Protein AF-A0A5E4A6G8-F1 (afdb_monomer_lite)

Radius of gyration: 26.6 Å; chains: 1; bounding box: 66×34×94 Å

Foldseek 3Di:
DDPDDDPPPVVVVVVVVQVVCQVVVHPFPDWDDDPNDTGGHHPVVVLVPDPVSVCVPVVDPDDPPDDDDDDDDVVVCVQPFDKDKDFDADPVPRDGPDIAIDTDNDDEQFDWDDDPNQWIWTAWQVWIWTQGNVVSDIDTDPDHQAADPVSFTPHYQWAWEDQDPQKIKTAWEWTFDPDPDDRDIDIDQWIWMARRVVSDIDTDDGDPDHDHNDYDYHDDDDVVVVVVD

Secondary structure (DSSP, 8-state):
---------HHHHHHHHHHHHHHHT-S--EEEEETTEEEEE-HHHHHHH-HHHHHHHHHS---TT--------GGGS-S--EEEEEEEEPTTT--EEEEEEEEE--SSPPEEEEETTTEEEEE-SS-EEEEETTTTEEEEES-PPP--TTS--S-TT-EEEEEETTEEEEE--EEE---TT---EEE---EEEEETTTTEEEE-PPPSS--SS---------HHHHTT-

Sequence (229 aa):
MKLEFTEKNYNSFVLQNLNKQRKRKEYWNMALTVDHHVFFAHRNVLAAVSPLVKSLISSNDMKTTDELFITIDPNYLSYISRVGVVDCFDTTTGDVVQCITFPIEFNHRPLLSFHQDNILCVHSHRQSVEINLQKIKANKTTTSVPLLPNNCPLDVSHAICSIGDNKVFVCGGVTTASDVQTKDYTINPNAYLLDQKTGEWKTLASPPEALDCPACCLAKLPCKILQRI

Organism: Marmota monax (NCBI:txid9995)

Structure (mmCIF, N/CA/C/O backbone):
data_AF-A0A5E4A6G8-F1
#
_entry.id   AF-A0A5E4A6G8-F1
#
loop_
_atom_site.group_PDB
_atom_site.id
_atom_site.type_symbol
_atom_site.label_atom_id
_atom_site.label_alt_id
_atom_site.label_comp_id
_atom_site.label_asym_id
_atom_site.label_entity_id
_atom_site.label_seq_id
_atom_site.pdbx_PDB_ins_code
_atom_site.Cartn_x
_atom_site.Cartn_y
_atom_site.Cartn_z
_atom_site.occupancy
_atom_site.B_iso_or_equiv
_atom_site.auth_seq_id
_atom_site.auth_comp_id
_atom_site.auth_asym_id
_atom_site.auth_atom_id
_atom_site.pdbx_PDB_model_num
ATOM 1 N N . MET A 1 1 ? -5.951 4.244 -64.716 1.00 38.69 1 MET A N 1
ATOM 2 C CA . MET A 1 1 ? -4.933 3.475 -63.970 1.00 38.69 1 MET A CA 1
ATOM 3 C C . MET A 1 1 ? -4.679 4.212 -62.660 1.00 38.69 1 MET A C 1
ATOM 5 O O . MET A 1 1 ? -4.150 5.314 -62.705 1.00 38.69 1 MET A O 1
ATOM 9 N N . LYS A 1 2 ? -5.183 3.708 -61.524 1.00 30.30 2 LYS A N 1
ATOM 10 C CA . LYS A 1 2 ? -4.954 4.320 -60.203 1.00 30.30 2 LYS A CA 1
ATOM 11 C C . LYS A 1 2 ? -3.573 3.866 -59.726 1.00 30.30 2 LYS A C 1
ATOM 13 O O . LYS A 1 2 ? -3.372 2.676 -59.525 1.00 30.30 2 LYS A O 1
ATOM 18 N N . LEU A 1 3 ? -2.626 4.794 -59.617 1.00 31.17 3 LEU A N 1
ATOM 19 C CA . LEU A 1 3 ? -1.348 4.547 -58.953 1.00 31.17 3 LEU A CA 1
ATOM 20 C C . LEU A 1 3 ? -1.628 4.440 -57.449 1.00 31.17 3 LEU A C 1
ATOM 22 O O . LEU A 1 3 ? -1.890 5.447 -56.796 1.00 31.17 3 LEU A O 1
ATOM 26 N N . GLU A 1 4 ? -1.642 3.217 -56.919 1.00 36.62 4 GLU A N 1
ATOM 27 C CA . GLU A 1 4 ? -1.643 2.994 -55.475 1.00 36.62 4 GLU A CA 1
ATOM 28 C C . GLU A 1 4 ? -0.266 3.350 -54.921 1.00 36.62 4 GLU A C 1
ATOM 30 O O . GLU A 1 4 ? 0.740 2.696 -55.202 1.00 36.62 4 GLU A O 1
ATOM 35 N N . PHE A 1 5 ? -0.222 4.416 -54.131 1.00 37.47 5 PHE A N 1
ATOM 36 C CA . PHE A 1 5 ? 0.957 4.775 -53.366 1.00 37.47 5 PHE A CA 1
ATOM 37 C C . PHE A 1 5 ? 1.057 3.834 -52.162 1.00 37.47 5 PHE A C 1
ATOM 39 O O . PHE A 1 5 ? 0.344 3.995 -51.174 1.00 37.47 5 PHE A O 1
ATOM 46 N N . THR A 1 6 ? 1.922 2.824 -52.242 1.00 48.66 6 THR A N 1
ATOM 47 C CA . THR A 1 6 ? 2.284 2.017 -51.074 1.00 48.66 6 THR A CA 1
ATOM 48 C C . THR A 1 6 ? 3.400 2.742 -50.335 1.00 48.66 6 THR A C 1
ATOM 50 O O . THR A 1 6 ? 4.562 2.703 -50.744 1.00 48.66 6 THR A O 1
ATOM 53 N N . GLU A 1 7 ? 3.058 3.432 -49.249 1.00 44.09 7 GLU A N 1
ATOM 54 C CA . GLU A 1 7 ? 4.058 4.009 -48.358 1.00 44.09 7 GLU A CA 1
ATOM 55 C C . GLU A 1 7 ? 4.868 2.862 -47.742 1.00 44.09 7 GLU A C 1
ATOM 57 O O . GLU A 1 7 ? 4.393 2.090 -46.905 1.00 44.09 7 GLU A O 1
ATOM 62 N N . LYS A 1 8 ? 6.100 2.678 -48.219 1.00 53.72 8 LYS A N 1
ATOM 63 C CA . LYS A 1 8 ? 6.968 1.619 -47.717 1.00 53.72 8 LYS A CA 1
ATOM 64 C C . LYS A 1 8 ? 7.448 2.013 -46.322 1.00 53.72 8 LYS A C 1
ATOM 66 O O . LYS A 1 8 ? 8.413 2.754 -46.161 1.00 53.72 8 LYS A O 1
ATOM 71 N N . ASN A 1 9 ? 6.755 1.512 -45.304 1.00 60.16 9 ASN A N 1
ATOM 72 C CA . ASN A 1 9 ? 7.046 1.769 -43.895 1.00 60.16 9 ASN A CA 1
ATOM 73 C C . ASN A 1 9 ? 8.241 0.926 -43.410 1.00 60.16 9 ASN A C 1
ATOM 75 O O . ASN A 1 9 ? 8.130 0.043 -42.554 1.00 60.16 9 ASN A O 1
ATOM 79 N N . TYR A 1 10 ? 9.407 1.185 -44.005 1.00 53.78 10 TYR A N 1
ATOM 80 C CA . TYR A 1 10 ? 10.657 0.491 -43.707 1.00 53.78 10 TYR A CA 1
ATOM 81 C C . TYR A 1 10 ? 11.046 0.620 -42.228 1.00 53.78 10 TYR A C 1
ATOM 83 O O . TYR A 1 10 ? 11.548 -0.336 -41.645 1.00 53.78 10 TYR A O 1
ATOM 91 N N . ASN A 1 11 ? 10.730 1.753 -41.592 1.00 56.22 11 ASN A N 1
ATOM 92 C CA . ASN A 1 11 ? 10.999 1.993 -40.173 1.00 56.22 11 ASN A CA 1
ATOM 93 C C . ASN A 1 11 ? 10.253 0.997 -39.275 1.00 56.22 11 ASN A C 1
ATOM 95 O O . ASN A 1 11 ? 10.854 0.371 -38.401 1.00 56.22 11 ASN A O 1
ATOM 99 N N . SER A 1 12 ? 8.957 0.787 -39.527 1.00 63.97 12 SER A N 1
ATOM 100 C CA . SER A 1 12 ? 8.163 -0.185 -38.768 1.00 63.97 12 SER A CA 1
ATOM 101 C C . SER A 1 12 ? 8.627 -1.614 -39.027 1.00 63.97 12 SER A C 1
ATOM 103 O O . SER A 1 12 ? 8.698 -2.412 -38.095 1.00 63.97 12 SER A O 1
ATOM 105 N N . PHE A 1 13 ? 9.013 -1.936 -40.264 1.00 69.81 13 PHE A N 1
ATOM 106 C CA . PHE A 1 13 ? 9.546 -3.255 -40.600 1.00 69.81 13 PHE A CA 1
ATOM 107 C C . PHE A 1 13 ? 10.879 -3.542 -39.891 1.00 69.81 13 PHE A C 1
ATOM 109 O O . PHE A 1 13 ? 11.075 -4.632 -39.349 1.00 69.81 13 PHE A O 1
ATOM 116 N N . VAL A 1 14 ? 11.786 -2.564 -39.836 1.00 68.56 14 VAL A N 1
ATOM 117 C CA . VAL A 1 14 ? 13.065 -2.681 -39.120 1.00 68.56 14 VAL A CA 1
ATOM 118 C C . VAL A 1 14 ? 12.830 -2.858 -37.618 1.00 68.56 14 VAL A C 1
ATOM 120 O O . VAL A 1 14 ? 13.356 -3.803 -37.031 1.00 68.56 14 VAL A O 1
ATOM 123 N N . LEU A 1 15 ? 11.975 -2.036 -36.999 1.00 71.19 15 LEU A N 1
ATOM 124 C CA . LEU A 1 15 ? 11.639 -2.156 -35.573 1.00 71.19 15 LEU A CA 1
ATOM 125 C C . LEU A 1 15 ? 10.974 -3.498 -35.235 1.00 71.19 15 LEU A C 1
ATOM 127 O O . LEU A 1 15 ? 11.288 -4.112 -34.213 1.00 71.19 15 LEU A O 1
ATOM 131 N N . GLN A 1 16 ? 10.096 -3.998 -36.107 1.00 75.50 16 GLN A N 1
ATOM 132 C CA . GLN A 1 16 ? 9.485 -5.317 -35.947 1.00 75.50 16 GLN A CA 1
ATOM 133 C C . GLN A 1 16 ? 10.522 -6.443 -36.010 1.00 75.50 16 GLN A C 1
ATOM 135 O O . GLN A 1 16 ? 10.447 -7.375 -35.208 1.00 75.50 16 GLN A O 1
ATOM 140 N N . ASN A 1 17 ? 11.495 -6.371 -36.922 1.00 78.38 17 ASN A N 1
ATOM 141 C CA . ASN A 1 17 ? 12.552 -7.379 -37.023 1.00 78.38 17 ASN A CA 1
ATOM 142 C C . ASN A 1 17 ? 13.524 -7.326 -35.839 1.00 78.38 17 ASN A C 1
ATOM 144 O O . ASN A 1 17 ? 13.831 -8.376 -35.282 1.00 78.38 17 ASN A O 1
ATOM 148 N N . LEU A 1 18 ? 13.913 -6.137 -35.374 1.00 74.56 18 LEU A N 1
ATOM 149 C CA . LEU A 1 18 ? 14.727 -5.981 -34.162 1.00 74.56 18 LEU A CA 1
ATOM 150 C C . LEU A 1 18 ? 14.004 -6.538 -32.926 1.00 74.56 18 LEU A C 1
ATOM 152 O O . LEU A 1 18 ? 14.597 -7.233 -32.108 1.00 74.56 18 LEU A O 1
ATOM 156 N N . ASN A 1 19 ? 12.689 -6.326 -32.804 1.00 80.50 19 ASN A N 1
ATOM 157 C CA . ASN A 1 19 ? 11.914 -6.916 -31.709 1.00 80.50 19 ASN A CA 1
ATOM 158 C C . ASN A 1 19 ? 11.771 -8.446 -31.837 1.00 80.50 19 ASN A C 1
ATOM 160 O O . ASN A 1 19 ? 1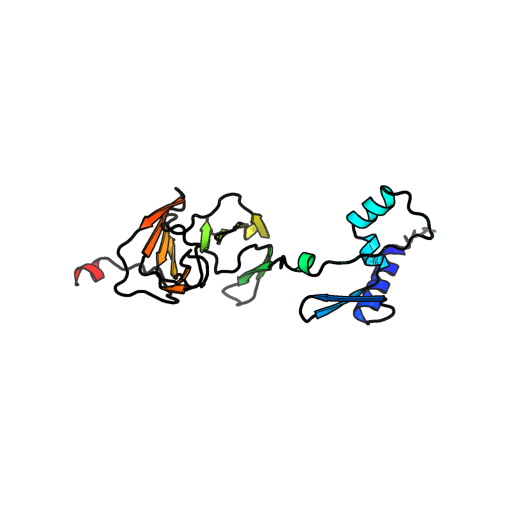1.719 -9.142 -30.823 1.00 80.50 19 ASN A O 1
ATOM 164 N N . LYS A 1 20 ? 11.715 -8.993 -33.061 1.00 84.44 20 LYS A N 1
ATOM 165 C CA . LYS A 1 20 ? 11.751 -10.449 -33.289 1.00 84.44 20 LYS A CA 1
ATOM 166 C C . LYS A 1 20 ? 13.099 -11.036 -32.871 1.00 84.44 20 LYS A C 1
ATOM 168 O O . LYS A 1 20 ? 13.100 -11.993 -32.105 1.00 84.44 20 LYS A O 1
ATOM 173 N N . GLN A 1 21 ? 14.206 -10.430 -33.300 1.00 82.50 21 GLN A N 1
ATOM 174 C CA . GLN A 1 21 ? 15.570 -10.810 -32.912 1.00 82.50 21 GLN A CA 1
ATOM 175 C C . GLN A 1 21 ? 15.735 -10.798 -31.389 1.00 82.50 21 GLN A C 1
ATOM 177 O O . GLN A 1 21 ? 16.135 -11.799 -30.796 1.00 82.50 21 GLN A O 1
ATOM 182 N N . ARG A 1 22 ? 15.271 -9.725 -30.738 1.00 81.38 22 ARG A N 1
ATOM 183 C CA . ARG A 1 22 ? 15.206 -9.594 -29.278 1.00 81.38 22 ARG A CA 1
ATOM 184 C C . ARG A 1 22 ? 14.492 -10.765 -28.597 1.00 81.38 22 ARG A C 1
ATOM 186 O O . ARG A 1 22 ? 15.025 -11.360 -27.665 1.00 81.38 22 ARG A O 1
ATOM 193 N N . LYS A 1 23 ? 13.279 -11.100 -29.056 1.00 82.00 23 LYS A N 1
ATOM 194 C CA . LYS A 1 23 ? 12.458 -12.189 -28.491 1.00 82.00 23 LYS A CA 1
ATOM 195 C C . LYS A 1 23 ? 13.059 -13.572 -28.752 1.00 82.00 23 LYS A C 1
ATOM 197 O O . LYS A 1 23 ? 12.911 -14.458 -27.918 1.00 82.00 23 LYS A O 1
ATOM 202 N N . ARG A 1 24 ? 13.726 -13.747 -29.894 1.00 87.44 24 ARG A N 1
ATOM 203 C CA . ARG A 1 24 ? 14.372 -15.003 -30.306 1.00 87.44 24 ARG A CA 1
ATOM 204 C C . ARG A 1 24 ? 15.800 -15.160 -29.786 1.00 87.44 24 ARG A C 1
ATOM 206 O O . ARG A 1 24 ? 16.377 -16.224 -29.956 1.00 87.44 24 ARG A O 1
ATOM 213 N N . LYS A 1 25 ? 16.346 -14.137 -29.118 1.00 82.75 25 LYS A N 1
ATOM 214 C CA . LYS A 1 25 ? 17.742 -14.083 -28.655 1.00 82.75 25 LYS A CA 1
ATOM 215 C C . LYS A 1 25 ? 18.744 -14.246 -29.805 1.00 82.75 25 LYS A C 1
ATOM 217 O O . LYS A 1 25 ? 19.800 -14.850 -29.641 1.00 82.75 25 LYS A O 1
ATOM 222 N N . GLU A 1 26 ? 18.439 -13.642 -30.946 1.00 77.50 26 GLU A N 1
ATOM 223 C CA . GLU A 1 26 ? 19.292 -13.623 -32.136 1.00 77.50 26 GLU A CA 1
ATOM 224 C C . GLU A 1 26 ? 19.981 -12.255 -32.257 1.00 77.50 26 GLU A C 1
ATOM 226 O O . GLU A 1 26 ? 19.348 -11.225 -32.037 1.00 77.50 26 GLU A O 1
ATOM 231 N N . TYR A 1 27 ? 21.273 -12.234 -32.603 1.00 69.75 27 TYR A N 1
ATOM 232 C CA . TYR A 1 27 ? 22.044 -11.014 -32.917 1.00 69.75 27 TYR A CA 1
ATOM 233 C C . TYR A 1 27 ? 22.012 -9.893 -31.850 1.00 69.75 27 TYR A C 1
ATO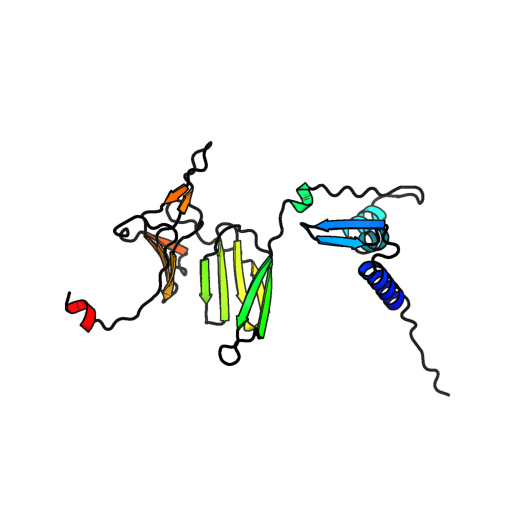M 235 O O . TYR A 1 27 ? 22.239 -8.718 -32.157 1.00 69.75 27 TYR A O 1
ATOM 243 N N . TRP A 1 28 ? 21.729 -10.229 -30.590 1.00 72.00 28 TRP A N 1
ATOM 244 C CA . TRP A 1 28 ? 21.807 -9.298 -29.463 1.00 72.00 28 TRP A CA 1
ATOM 245 C C . TRP A 1 28 ? 23.270 -9.095 -29.052 1.00 72.00 28 TRP A C 1
ATOM 247 O O . TRP A 1 28 ? 24.082 -10.013 -29.115 1.00 72.00 28 TRP A O 1
ATOM 257 N N . ASN A 1 29 ? 23.615 -7.878 -28.631 1.00 66.31 29 ASN A N 1
ATOM 258 C CA . ASN A 1 29 ? 24.975 -7.504 -28.206 1.00 66.31 29 ASN A CA 1
ATOM 259 C C . ASN A 1 29 ? 25.008 -6.925 -26.780 1.00 66.31 29 ASN A C 1
ATOM 261 O O . ASN A 1 29 ? 26.023 -6.395 -26.315 1.00 66.31 29 ASN A O 1
ATOM 265 N N . MET A 1 30 ? 23.872 -7.002 -26.088 1.00 65.25 30 MET A N 1
ATOM 266 C CA . MET A 1 30 ? 23.709 -6.649 -24.688 1.00 65.25 30 MET A CA 1
ATOM 267 C C . MET A 1 30 ? 22.582 -7.487 -24.079 1.00 65.25 30 MET A C 1
ATOM 269 O O . MET A 1 30 ? 21.533 -7.675 -24.697 1.00 65.25 30 MET A O 1
ATOM 273 N N . ALA A 1 31 ? 22.803 -7.983 -22.866 1.00 67.69 31 ALA A N 1
ATOM 274 C CA . ALA A 1 31 ? 21.776 -8.572 -22.021 1.00 67.69 31 ALA A CA 1
ATOM 275 C C . ALA A 1 31 ? 21.698 -7.732 -20.744 1.00 67.69 31 ALA A C 1
ATOM 277 O O . ALA A 1 31 ? 22.702 -7.543 -20.063 1.00 67.69 31 ALA A O 1
ATOM 278 N N . LEU A 1 32 ? 20.521 -7.184 -20.469 1.00 63.00 32 LEU A N 1
ATOM 279 C CA . LEU A 1 32 ? 20.230 -6.412 -19.271 1.00 63.00 32 LEU A CA 1
ATOM 280 C C . LEU A 1 32 ? 19.564 -7.345 -18.271 1.00 63.00 32 LEU A C 1
ATOM 282 O O . LEU A 1 32 ? 18.460 -7.830 -18.516 1.00 63.00 32 LEU A O 1
ATOM 286 N N . THR A 1 33 ? 20.234 -7.609 -17.162 1.00 52.16 33 THR A N 1
ATOM 287 C CA . THR A 1 33 ? 19.628 -8.342 -16.054 1.00 52.16 33 THR A CA 1
ATOM 288 C C . THR A 1 33 ? 18.962 -7.336 -15.131 1.00 52.16 33 THR A C 1
ATOM 290 O O . THR A 1 33 ? 19.626 -6.445 -14.607 1.00 52.16 33 THR A O 1
ATOM 293 N N . VAL A 1 34 ? 17.652 -7.469 -14.958 1.00 50.56 34 VAL A N 1
ATOM 294 C CA . VAL A 1 34 ? 16.869 -6.704 -13.985 1.00 50.56 34 VAL A CA 1
ATOM 295 C C . VAL A 1 34 ? 16.208 -7.735 -13.078 1.00 50.56 34 VAL A C 1
ATOM 297 O O . VAL A 1 34 ? 15.435 -8.575 -13.545 1.00 50.56 34 VAL A O 1
ATOM 300 N N . ASP A 1 35 ? 16.598 -7.733 -11.804 1.00 69.75 35 ASP A N 1
ATOM 301 C CA . ASP A 1 35 ? 16.323 -8.800 -10.836 1.00 69.75 35 ASP A CA 1
ATOM 302 C C . ASP A 1 35 ? 16.774 -10.187 -11.343 1.00 69.75 35 ASP A C 1
ATOM 304 O O . ASP A 1 35 ? 17.956 -10.417 -11.599 1.00 69.75 35 ASP A O 1
ATOM 308 N N . HIS A 1 36 ? 15.828 -11.118 -11.509 1.00 62.31 36 HIS A N 1
ATOM 309 C CA . HIS A 1 36 ? 16.042 -12.477 -12.019 1.00 62.31 36 HIS A CA 1
ATOM 310 C C . HIS A 1 36 ? 15.667 -12.635 -13.501 1.00 62.31 36 HIS A C 1
ATOM 312 O O . HIS A 1 36 ? 15.652 -13.751 -14.021 1.00 62.31 36 HIS A O 1
ATOM 318 N N . HIS A 1 37 ? 15.352 -11.535 -14.192 1.00 49.97 37 HIS A N 1
ATOM 319 C CA . HIS A 1 37 ? 14.919 -11.555 -15.585 1.00 49.97 37 HIS A CA 1
ATOM 320 C C . HIS A 1 37 ? 15.978 -10.945 -16.500 1.00 49.97 37 HIS A C 1
ATOM 322 O O . HIS A 1 37 ? 16.487 -9.849 -16.268 1.00 49.97 37 HIS A O 1
ATOM 328 N N . VAL A 1 38 ? 16.295 -11.664 -17.579 1.00 68.88 38 VAL A N 1
ATOM 329 C CA . VAL A 1 38 ? 17.297 -11.247 -18.564 1.00 68.88 38 VAL A CA 1
ATOM 330 C C . VAL A 1 38 ? 16.608 -10.713 -19.815 1.00 68.88 38 VAL A C 1
ATOM 332 O O . VAL A 1 38 ? 15.920 -11.444 -20.533 1.00 68.88 38 VAL A O 1
ATOM 335 N N . PHE A 1 39 ? 16.839 -9.436 -20.104 1.00 72.25 39 PHE A N 1
ATOM 336 C CA . PHE A 1 39 ? 16.359 -8.739 -21.288 1.00 72.25 39 PHE A CA 1
ATOM 337 C C . PHE A 1 39 ? 17.480 -8.622 -22.316 1.00 72.25 39 PHE A C 1
ATOM 339 O O . PHE A 1 39 ? 18.403 -7.824 -22.183 1.00 72.25 39 PHE A O 1
ATOM 346 N N . PHE A 1 40 ? 17.383 -9.401 -23.384 1.00 77.38 40 PHE A N 1
ATOM 347 C CA . PHE A 1 40 ? 18.274 -9.269 -24.534 1.00 77.38 40 PHE A CA 1
ATOM 348 C C . PHE A 1 40 ? 17.915 -7.991 -25.294 1.00 77.38 40 PHE A C 1
ATOM 350 O O . PHE A 1 40 ? 16.733 -7.681 -25.430 1.00 77.38 40 PHE A O 1
ATOM 357 N N . ALA A 1 41 ? 18.907 -7.229 -25.745 1.00 72.69 41 ALA A N 1
ATOM 358 C CA . ALA A 1 41 ? 18.711 -5.964 -26.446 1.00 72.69 41 ALA A CA 1
ATOM 359 C C . ALA A 1 41 ? 19.848 -5.680 -27.443 1.00 72.69 41 ALA A C 1
ATOM 361 O O . ALA A 1 41 ? 20.928 -6.274 -27.386 1.00 72.69 41 ALA A O 1
ATOM 362 N N . HIS A 1 42 ? 19.597 -4.735 -28.352 1.00 77.19 42 HIS A N 1
ATOM 363 C CA . HIS A 1 42 ? 20.604 -4.202 -29.268 1.00 77.19 42 HIS A CA 1
ATOM 364 C C . HIS A 1 42 ? 21.013 -2.794 -28.801 1.00 77.19 42 HIS A C 1
ATOM 366 O O . HIS A 1 42 ? 20.165 -1.909 -28.665 1.00 77.19 42 HIS A O 1
ATOM 372 N N . ARG A 1 43 ? 22.310 -2.584 -28.543 1.00 66.44 43 ARG A N 1
ATOM 373 C CA . ARG A 1 43 ? 22.883 -1.336 -27.991 1.00 66.44 43 ARG A CA 1
ATOM 374 C C . ARG A 1 43 ? 22.485 -0.080 -28.770 1.00 66.44 43 ARG A C 1
ATOM 376 O O . ARG A 1 43 ? 22.142 0.936 -28.176 1.00 66.44 43 ARG A O 1
ATOM 383 N N . ASN A 1 44 ? 22.486 -0.170 -30.096 1.00 60.47 44 ASN A N 1
ATOM 384 C CA . ASN A 1 44 ? 22.113 0.913 -31.007 1.00 60.47 44 ASN A CA 1
ATOM 385 C C . ASN A 1 44 ? 20.646 1.350 -30.850 1.00 60.47 44 ASN A C 1
ATOM 387 O O . ASN A 1 44 ? 20.353 2.535 -30.961 1.00 60.47 44 ASN A O 1
ATOM 391 N N . VAL A 1 45 ? 19.735 0.423 -30.544 1.00 67.38 45 VAL A N 1
ATOM 392 C CA . VAL A 1 45 ? 18.312 0.730 -30.332 1.00 67.38 45 VAL A CA 1
ATOM 393 C C . VAL A 1 45 ? 18.106 1.468 -29.011 1.00 67.38 45 VAL A C 1
ATOM 395 O O . VAL A 1 45 ? 17.375 2.452 -28.981 1.00 67.38 45 VAL A O 1
ATOM 398 N N . LEU A 1 46 ? 18.787 1.045 -27.940 1.00 64.94 46 LEU A N 1
ATOM 399 C CA . LEU A 1 46 ? 18.730 1.715 -26.633 1.00 64.94 46 LEU A CA 1
ATOM 400 C C . LEU A 1 46 ? 19.329 3.127 -26.688 1.00 64.94 46 LEU A C 1
ATOM 402 O O . LEU A 1 46 ? 18.745 4.072 -26.159 1.00 64.94 46 LEU A O 1
ATOM 406 N N . ALA A 1 47 ? 20.454 3.289 -27.388 1.00 62.50 47 ALA A N 1
ATOM 407 C CA . ALA A 1 47 ? 21.062 4.593 -27.629 1.00 62.50 47 ALA A CA 1
ATOM 408 C C . ALA A 1 47 ? 20.143 5.516 -28.455 1.00 62.50 47 ALA A C 1
ATOM 410 O O . ALA A 1 47 ? 19.969 6.682 -28.108 1.00 62.50 47 ALA A O 1
ATOM 411 N N . ALA A 1 48 ? 19.487 4.987 -29.497 1.00 60.81 48 ALA A N 1
ATOM 412 C CA . ALA A 1 48 ? 18.600 5.754 -30.378 1.00 60.81 48 ALA A CA 1
ATOM 413 C C . ALA A 1 48 ? 17.322 6.274 -29.696 1.00 60.81 48 ALA A C 1
ATOM 415 O O . ALA A 1 48 ? 16.712 7.231 -30.185 1.00 60.81 48 ALA A O 1
ATOM 416 N N . VAL A 1 49 ? 16.898 5.670 -28.583 1.00 62.66 49 VAL A N 1
ATOM 417 C CA . VAL A 1 49 ? 15.711 6.107 -27.828 1.00 62.66 49 VAL A CA 1
ATOM 418 C C . VAL A 1 49 ? 16.047 6.908 -26.572 1.00 62.66 49 VAL A C 1
ATOM 420 O O . VAL A 1 49 ? 15.132 7.454 -25.967 1.00 62.66 49 VAL A O 1
ATOM 423 N N . SER A 1 50 ? 17.325 7.038 -26.198 1.00 63.91 50 SER A N 1
ATOM 424 C CA . SER A 1 50 ? 17.739 7.790 -25.008 1.00 63.91 50 SER A CA 1
ATOM 425 C C . SER A 1 50 ? 17.827 9.299 -25.295 1.00 63.91 50 SER A C 1
ATOM 427 O O . SER A 1 50 ? 18.684 9.721 -26.080 1.00 63.91 50 SER A O 1
ATOM 429 N N . PRO A 1 51 ? 16.992 10.148 -24.657 1.00 66.94 51 PRO A N 1
ATOM 430 C CA . PRO A 1 51 ? 17.082 11.604 -24.801 1.00 66.94 51 PRO A CA 1
ATOM 431 C C . PRO A 1 51 ? 18.432 12.157 -24.326 1.00 66.94 51 PRO A C 1
ATOM 433 O O . PRO A 1 51 ? 18.950 13.111 -24.900 1.00 66.94 51 PRO A O 1
ATOM 436 N N . LEU A 1 52 ? 19.030 11.508 -23.323 1.00 60.16 52 LEU A N 1
ATOM 437 C CA . LEU A 1 52 ? 20.333 11.867 -22.769 1.00 60.16 52 LEU A CA 1
ATOM 438 C C . LEU A 1 52 ? 21.462 11.610 -23.774 1.00 60.16 52 LEU A C 1
ATOM 440 O O . LEU A 1 52 ? 22.278 12.493 -24.010 1.00 60.16 52 LEU A O 1
ATOM 444 N N . VAL A 1 53 ? 21.476 10.437 -24.418 1.00 63.34 53 VAL A N 1
ATOM 445 C CA . VAL A 1 53 ? 22.485 10.102 -25.440 1.00 63.34 53 VAL A CA 1
ATOM 446 C C . VAL A 1 53 ? 22.360 11.035 -26.645 1.00 63.34 53 VAL A C 1
ATOM 448 O O . VAL A 1 53 ? 23.368 11.530 -27.138 1.00 63.34 53 VAL A O 1
ATOM 451 N N . LYS A 1 54 ? 21.131 11.355 -27.073 1.00 64.62 54 LYS A N 1
ATOM 452 C CA . LYS A 1 54 ? 20.894 12.346 -28.136 1.00 64.62 54 LYS A CA 1
ATOM 453 C C . LYS A 1 54 ? 21.434 13.726 -27.773 1.00 64.62 54 LYS A C 1
ATOM 455 O O . LYS A 1 54 ? 22.072 14.358 -28.610 1.00 64.62 54 LYS A O 1
ATOM 460 N N . SER A 1 55 ? 21.207 14.175 -26.539 1.00 67.19 55 SER A N 1
ATOM 461 C CA . SER A 1 55 ? 21.731 15.454 -26.060 1.00 67.19 55 SER A CA 1
ATOM 462 C C . SER A 1 55 ? 23.258 15.458 -26.023 1.00 67.19 55 SER A C 1
ATOM 464 O O . SER A 1 55 ? 23.848 16.410 -26.509 1.00 67.19 55 SER A O 1
ATOM 466 N N . LEU A 1 56 ? 23.890 14.392 -25.518 1.00 62.81 56 LEU A N 1
ATOM 467 C CA . LEU A 1 56 ? 25.351 14.264 -25.423 1.00 62.81 56 LEU A CA 1
ATOM 468 C C . LEU A 1 56 ? 26.051 14.257 -26.787 1.00 62.81 56 LEU A C 1
ATOM 470 O O . LEU A 1 56 ? 27.096 14.883 -26.926 1.00 62.81 56 LEU A O 1
ATOM 474 N N . ILE A 1 57 ? 25.469 13.576 -27.779 1.00 61.91 57 ILE A N 1
ATOM 475 C CA . ILE A 1 57 ? 25.979 13.561 -29.160 1.00 61.91 57 ILE A CA 1
ATOM 476 C C . ILE A 1 57 ? 25.843 14.944 -29.805 1.00 61.91 57 ILE A C 1
ATOM 478 O O . ILE A 1 57 ? 26.683 15.337 -30.602 1.00 61.91 57 ILE A O 1
ATOM 482 N N . SER A 1 58 ? 24.778 15.678 -29.475 1.00 64.25 58 SER A N 1
ATOM 483 C CA . SER A 1 58 ? 24.511 16.996 -30.064 1.00 64.25 58 SER A CA 1
ATOM 484 C C . SER A 1 58 ? 25.294 18.122 -29.381 1.00 64.25 58 SER A C 1
ATOM 486 O O . SER A 1 58 ? 25.526 19.157 -29.995 1.00 64.25 58 SER A O 1
ATOM 488 N N . SER A 1 59 ? 25.655 17.952 -28.104 1.00 63.84 59 SER A N 1
ATOM 489 C CA . SER A 1 59 ? 26.322 18.974 -27.289 1.00 63.84 59 SER A CA 1
ATOM 490 C C . SER A 1 59 ? 27.844 18.868 -27.277 1.00 63.84 59 SER A C 1
ATOM 492 O O . SER A 1 59 ? 28.501 19.804 -26.838 1.00 63.84 59 SER A O 1
ATOM 494 N N . ASN A 1 60 ? 28.401 17.733 -27.700 1.00 56.88 60 ASN A N 1
ATOM 495 C CA . ASN A 1 60 ? 29.839 17.516 -27.792 1.00 56.88 60 ASN A CA 1
ATOM 496 C C . ASN A 1 60 ? 30.200 17.240 -29.251 1.00 56.88 60 ASN A C 1
ATOM 498 O O . ASN A 1 60 ? 29.520 16.446 -29.894 1.00 56.88 60 ASN A O 1
ATOM 502 N N . ASP A 1 61 ? 31.276 17.848 -29.756 1.00 64.31 61 ASP A N 1
ATOM 503 C CA . ASP A 1 61 ? 31.834 17.608 -31.099 1.00 64.31 61 ASP A CA 1
ATOM 504 C C . ASP A 1 61 ? 32.436 16.189 -31.212 1.00 64.31 61 ASP A C 1
ATOM 506 O O . ASP A 1 61 ? 33.644 16.004 -31.378 1.00 64.31 61 ASP A O 1
ATOM 510 N N . MET A 1 62 ? 31.597 15.161 -31.064 1.00 63.47 62 MET A N 1
ATOM 511 C CA . MET A 1 62 ? 32.005 13.761 -31.104 1.00 63.47 62 MET A CA 1
ATOM 512 C C . MET A 1 62 ? 32.423 13.382 -32.525 1.00 63.47 62 MET A C 1
ATOM 514 O O . MET A 1 62 ? 31.680 13.572 -33.492 1.00 63.47 62 MET A O 1
ATOM 518 N N . LYS A 1 63 ? 33.619 12.815 -32.658 1.00 70.81 63 LYS A N 1
ATOM 519 C CA . LYS A 1 63 ? 34.158 12.324 -33.927 1.00 70.81 63 LYS A CA 1
ATOM 520 C C . LYS A 1 63 ? 33.646 10.914 -34.196 1.00 70.81 63 LYS A C 1
ATOM 522 O O . LYS A 1 63 ? 33.336 10.153 -33.286 1.00 70.81 63 LYS A O 1
ATOM 527 N N . THR A 1 64 ? 33.620 10.514 -35.466 1.00 57.75 64 THR A N 1
ATOM 528 C CA . THR A 1 64 ? 33.152 9.179 -35.894 1.00 57.75 64 THR A CA 1
ATOM 529 C C . THR A 1 64 ? 33.974 8.013 -35.335 1.00 57.75 64 THR A C 1
ATOM 531 O O . THR A 1 64 ? 33.557 6.866 -35.450 1.00 57.75 64 THR A O 1
ATOM 534 N N . THR A 1 65 ? 35.150 8.295 -34.774 1.00 62.69 65 THR A N 1
ATOM 535 C CA . THR A 1 65 ? 36.054 7.328 -34.142 1.00 62.69 65 THR A CA 1
ATOM 536 C C . THR A 1 65 ? 35.865 7.213 -32.630 1.00 62.69 65 THR A C 1
ATOM 538 O O . THR A 1 65 ? 36.515 6.373 -32.018 1.00 62.69 65 THR A O 1
ATOM 541 N N . ASP A 1 66 ? 35.030 8.057 -32.021 1.00 59.72 66 ASP A N 1
ATOM 542 C CA . ASP A 1 66 ? 34.860 8.083 -30.571 1.00 59.72 66 ASP A CA 1
ATOM 543 C C . ASP A 1 66 ? 33.939 6.941 -30.117 1.00 59.72 66 ASP A C 1
ATOM 545 O O . ASP A 1 66 ? 32.849 6.730 -30.656 1.00 59.72 66 ASP A O 1
ATOM 549 N N . GLU A 1 67 ? 34.370 6.195 -29.100 1.00 53.28 67 GLU A N 1
ATOM 550 C CA . GLU A 1 67 ? 33.597 5.096 -28.522 1.00 53.28 67 GLU A CA 1
ATOM 551 C C . GLU A 1 67 ? 32.761 5.583 -27.330 1.00 53.28 67 GLU A C 1
ATOM 553 O O . GLU A 1 67 ? 33.278 6.147 -26.364 1.00 53.28 67 GLU A O 1
ATOM 558 N N . LEU A 1 68 ? 31.447 5.340 -27.373 1.00 56.03 68 LEU A N 1
ATOM 559 C CA . LEU A 1 68 ? 30.546 5.649 -26.263 1.00 56.03 68 LEU A CA 1
ATOM 560 C C . LEU A 1 68 ? 30.493 4.478 -25.274 1.00 56.03 68 LEU A C 1
ATOM 562 O O . LEU A 1 68 ? 29.847 3.457 -25.528 1.00 56.03 68 LEU A O 1
ATOM 566 N N . PHE A 1 69 ? 31.105 4.664 -24.107 1.00 49.31 69 PHE A N 1
ATOM 567 C CA . PHE A 1 69 ? 30.958 3.762 -22.968 1.00 49.31 69 PHE A CA 1
ATOM 568 C C . PHE A 1 69 ? 29.799 4.225 -22.079 1.00 49.31 69 PHE A C 1
ATOM 570 O O . PHE A 1 69 ? 29.832 5.317 -21.516 1.00 49.31 69 PHE A O 1
ATOM 577 N N . ILE A 1 70 ? 28.764 3.389 -21.946 1.00 54.16 70 ILE A N 1
ATOM 578 C CA . ILE A 1 70 ? 27.660 3.612 -21.004 1.00 54.16 70 ILE A CA 1
ATOM 579 C C . ILE A 1 70 ? 27.879 2.691 -19.807 1.00 54.16 70 ILE A C 1
ATOM 581 O O . ILE A 1 70 ? 27.574 1.499 -19.869 1.00 54.16 70 ILE A O 1
ATOM 585 N N . THR A 1 71 ? 28.402 3.250 -18.721 1.00 42.41 71 THR A N 1
ATOM 586 C CA . THR A 1 71 ? 28.493 2.563 -17.430 1.00 42.41 71 THR A CA 1
ATOM 587 C C . THR A 1 71 ? 27.228 2.873 -16.642 1.00 42.41 71 THR A C 1
ATOM 589 O O . THR A 1 71 ? 27.018 4.008 -16.221 1.00 42.41 71 THR A O 1
ATOM 592 N N . ILE A 1 72 ? 26.360 1.876 -16.471 1.00 46.44 72 ILE A N 1
ATOM 593 C CA . ILE A 1 72 ? 25.200 1.992 -15.585 1.00 46.44 72 ILE A CA 1
ATOM 594 C C . ILE A 1 72 ? 25.689 1.628 -14.187 1.00 46.44 72 ILE A C 1
ATOM 596 O O . ILE A 1 72 ? 26.012 0.468 -13.932 1.00 46.44 72 ILE A O 1
ATOM 600 N N . ASP A 1 73 ? 25.780 2.620 -13.304 1.00 41.97 73 ASP A N 1
ATOM 601 C CA . ASP A 1 73 ? 26.054 2.377 -11.890 1.00 41.97 73 ASP A CA 1
ATOM 602 C C . ASP A 1 73 ? 24.953 1.446 -11.339 1.00 41.97 73 ASP A C 1
ATOM 604 O O . ASP A 1 73 ? 23.769 1.760 -11.492 1.00 41.97 73 ASP A O 1
ATOM 608 N N . PRO A 1 74 ? 25.273 0.300 -10.714 1.00 39.62 74 PRO A N 1
ATOM 609 C CA . PRO A 1 74 ? 24.264 -0.528 -10.054 1.00 39.62 74 PRO A CA 1
ATOM 610 C C . PRO A 1 74 ? 23.460 0.251 -8.994 1.00 39.62 74 PRO A C 1
ATOM 612 O O . PRO A 1 74 ? 22.304 -0.083 -8.739 1.00 39.62 74 PRO A O 1
ATOM 615 N N . ASN A 1 75 ? 24.003 1.345 -8.447 1.00 39.53 75 ASN A N 1
ATOM 616 C CA . ASN A 1 75 ? 23.280 2.269 -7.574 1.00 39.53 75 ASN A CA 1
ATOM 617 C C . ASN A 1 75 ? 22.277 3.175 -8.313 1.00 39.53 75 ASN A C 1
ATOM 619 O O . ASN A 1 75 ? 21.362 3.709 -7.697 1.00 39.53 75 ASN A O 1
ATOM 623 N N . TYR A 1 76 ? 22.368 3.323 -9.637 1.00 41.28 76 TYR A N 1
ATOM 624 C CA . TYR A 1 76 ? 21.329 3.996 -10.430 1.00 41.28 76 TYR A CA 1
ATOM 625 C C . TYR A 1 76 ? 20.046 3.154 -10.536 1.00 41.28 76 TYR A C 1
ATOM 627 O O . TYR A 1 76 ? 18.962 3.701 -10.718 1.00 41.28 76 TYR A O 1
ATOM 635 N N . LEU A 1 77 ? 20.158 1.829 -10.380 1.00 41.56 77 LEU A N 1
ATOM 636 C CA . LEU A 1 77 ? 19.025 0.907 -10.235 1.00 41.56 77 LEU A CA 1
ATOM 637 C C . LEU A 1 77 ? 18.633 0.675 -8.762 1.00 41.56 77 LEU A C 1
ATOM 639 O O . LEU A 1 77 ? 17.620 0.029 -8.502 1.00 41.56 77 LEU A O 1
ATOM 643 N N . SER A 1 78 ? 19.402 1.190 -7.789 1.00 39.97 78 SER A N 1
ATOM 644 C CA . SER A 1 78 ? 19.144 0.961 -6.357 1.00 39.97 78 SER A CA 1
ATOM 645 C C . SER A 1 78 ? 18.041 1.847 -5.774 1.00 39.97 78 SER A C 1
ATOM 647 O O . SER A 1 78 ? 17.512 1.535 -4.705 1.00 39.97 78 SER A O 1
ATOM 649 N N . TYR A 1 79 ? 17.588 2.874 -6.502 1.00 45.16 79 TYR A N 1
ATOM 650 C CA . TYR A 1 79 ? 16.234 3.385 -6.304 1.00 45.16 79 TYR A CA 1
ATOM 651 C C . TYR A 1 79 ? 15.277 2.439 -7.026 1.00 45.16 79 TYR A C 1
ATOM 653 O O . TYR A 1 79 ? 14.873 2.686 -8.159 1.00 45.16 79 TYR A O 1
ATOM 661 N N . ILE A 1 80 ? 14.948 1.316 -6.381 1.00 48.78 80 ILE A N 1
ATOM 662 C CA . ILE A 1 80 ? 13.893 0.410 -6.840 1.00 48.78 80 ILE A CA 1
ATOM 663 C C . ILE A 1 80 ? 12.642 1.270 -7.046 1.00 48.78 80 ILE A C 1
ATOM 665 O O . ILE A 1 80 ? 11.992 1.669 -6.077 1.00 48.78 80 ILE A O 1
ATOM 669 N N . SER A 1 81 ? 12.322 1.598 -8.299 1.00 52.81 81 SER A N 1
ATOM 670 C CA . SER A 1 81 ? 11.042 2.202 -8.640 1.00 52.81 81 SER A CA 1
ATOM 671 C C . SER A 1 81 ? 10.009 1.110 -8.433 1.00 52.81 81 SER A C 1
ATOM 673 O O . SER A 1 81 ? 9.862 0.195 -9.242 1.00 52.81 81 SER A O 1
ATOM 675 N N . ARG A 1 82 ? 9.372 1.134 -7.265 1.00 66.94 82 ARG A N 1
ATOM 676 C CA . ARG A 1 82 ? 8.311 0.194 -6.935 1.00 66.94 82 ARG A CA 1
ATOM 677 C C . ARG A 1 82 ? 7.059 0.627 -7.687 1.00 66.94 82 ARG A C 1
ATOM 679 O O . ARG A 1 82 ? 6.772 1.819 -7.806 1.00 66.94 82 ARG A O 1
ATOM 686 N N . VAL A 1 83 ? 6.307 -0.347 -8.181 1.00 74.00 83 VAL A N 1
ATOM 687 C CA . VAL A 1 83 ? 5.034 -0.114 -8.863 1.00 74.00 83 VAL A CA 1
ATOM 688 C C . VAL A 1 83 ? 3.918 -0.607 -7.955 1.00 74.00 83 VAL A C 1
ATOM 690 O O . VAL A 1 83 ? 3.885 -1.778 -7.584 1.00 74.00 83 VAL A O 1
ATOM 693 N N . GLY A 1 84 ? 3.022 0.298 -7.572 1.00 79.88 84 GLY A N 1
ATOM 694 C CA . GLY A 1 84 ? 1.740 -0.047 -6.974 1.00 79.88 84 GLY A CA 1
ATOM 695 C C . GLY A 1 84 ? 0.770 -0.510 -8.057 1.00 79.88 84 GLY A C 1
ATOM 696 O O . GLY A 1 84 ? 0.764 0.046 -9.157 1.00 79.88 84 GLY A O 1
ATOM 697 N N . VAL A 1 85 ? -0.042 -1.518 -7.737 1.00 84.50 85 VAL A N 1
ATOM 698 C CA . VAL A 1 85 ? -1.080 -2.072 -8.616 1.00 84.50 85 VAL A CA 1
ATOM 699 C C . VAL A 1 85 ? -2.413 -2.033 -7.875 1.00 84.50 85 VAL A C 1
ATOM 701 O O . VAL A 1 85 ? -2.482 -2.443 -6.717 1.00 84.50 85 VAL A O 1
ATOM 704 N N . VAL A 1 86 ? -3.455 -1.520 -8.529 1.00 86.06 86 VAL A N 1
ATOM 705 C CA . VAL A 1 86 ? -4.847 -1.606 -8.066 1.00 86.06 86 VAL A CA 1
ATOM 706 C C . VAL A 1 86 ? -5.653 -2.373 -9.098 1.00 86.06 86 VAL A C 1
ATOM 708 O O . VAL A 1 86 ? -5.804 -1.899 -10.224 1.00 86.06 86 VAL A O 1
ATOM 711 N N . ASP A 1 87 ? -6.195 -3.511 -8.677 1.00 88.31 87 ASP A N 1
ATOM 712 C CA . ASP A 1 87 ? -7.130 -4.315 -9.456 1.00 88.31 87 ASP A CA 1
ATOM 713 C C . ASP A 1 87 ? -8.555 -4.086 -8.939 1.00 88.31 87 ASP A C 1
ATOM 715 O O . ASP A 1 87 ? -8.820 -4.187 -7.737 1.00 88.31 87 ASP A O 1
ATOM 719 N N . CYS A 1 88 ? -9.478 -3.759 -9.842 1.00 85.50 88 CYS A N 1
ATOM 720 C CA . CYS A 1 88 ? -10.904 -3.673 -9.543 1.00 85.50 88 CYS A CA 1
ATOM 721 C C . CYS A 1 88 ? -11.596 -4.937 -10.048 1.00 85.50 88 CYS A C 1
ATOM 723 O O . CYS A 1 88 ? -11.488 -5.277 -11.228 1.00 85.50 88 CYS A O 1
ATOM 725 N N . PHE A 1 89 ? -12.320 -5.602 -9.153 1.00 88.69 89 PHE A N 1
ATOM 726 C CA . PHE A 1 89 ? -13.023 -6.847 -9.437 1.00 88.69 89 PHE A CA 1
ATOM 727 C C . PHE A 1 89 ? -14.511 -6.581 -9.632 1.00 88.69 89 PHE A C 1
ATOM 729 O O . PHE A 1 89 ? -15.124 -5.872 -8.829 1.00 88.69 89 PHE A O 1
ATOM 736 N N . ASP A 1 90 ? -15.095 -7.176 -10.668 1.00 87.12 90 ASP A N 1
ATOM 737 C CA . ASP A 1 90 ? -16.545 -7.289 -10.769 1.00 87.12 90 ASP A CA 1
ATOM 738 C C . ASP A 1 90 ? -17.028 -8.308 -9.731 1.00 87.12 90 ASP A C 1
ATOM 740 O O . ASP A 1 90 ? -16.581 -9.452 -9.704 1.00 87.12 90 ASP A O 1
ATOM 744 N N . THR A 1 91 ? -17.927 -7.900 -8.838 1.00 88.88 91 THR A N 1
ATOM 745 C CA . THR A 1 91 ? -18.399 -8.766 -7.748 1.00 88.88 91 THR A CA 1
ATOM 746 C C . THR A 1 91 ? -19.368 -9.851 -8.211 1.00 88.88 91 THR A C 1
ATOM 748 O O . THR A 1 91 ? -19.623 -10.790 -7.459 1.00 88.88 91 THR A O 1
ATOM 751 N N . THR A 1 92 ? -19.913 -9.733 -9.422 1.00 93.94 92 THR A N 1
ATOM 752 C CA . THR A 1 92 ? -20.845 -10.701 -10.005 1.00 93.94 92 THR A CA 1
ATOM 753 C C . THR A 1 92 ? -20.087 -11.804 -10.732 1.00 93.94 92 THR A C 1
ATOM 755 O O . THR A 1 92 ? -20.404 -12.977 -10.548 1.00 93.94 92 THR A O 1
ATOM 758 N N . THR A 1 93 ? -19.092 -11.446 -11.550 1.00 93.38 93 THR A N 1
ATOM 759 C CA . THR A 1 93 ? -18.310 -12.414 -12.336 1.00 93.38 93 THR A CA 1
ATOM 760 C C . THR A 1 93 ? -17.042 -12.880 -11.626 1.00 93.38 93 THR A C 1
ATOM 762 O O . THR A 1 93 ? -16.576 -13.987 -11.879 1.00 93.38 93 THR A O 1
ATOM 765 N N . GLY A 1 94 ? -16.501 -12.072 -10.709 1.00 89.06 94 GLY A N 1
ATOM 766 C CA . GLY A 1 94 ? -15.221 -12.315 -10.042 1.00 89.06 94 GLY A CA 1
ATOM 767 C C . GLY A 1 94 ? -13.998 -11.926 -10.879 1.00 89.06 94 GLY A C 1
ATOM 768 O O . GLY A 1 94 ? -12.869 -12.122 -10.428 1.00 89.06 94 GLY A O 1
ATOM 769 N N . ASP A 1 95 ? -14.199 -11.370 -12.075 1.00 89.38 95 ASP A N 1
ATOM 770 C CA . ASP A 1 95 ? -13.110 -11.016 -12.982 1.00 89.38 95 ASP A CA 1
ATOM 771 C C . ASP A 1 95 ? -12.524 -9.637 -12.669 1.00 89.38 95 ASP A C 1
ATOM 773 O O . ASP A 1 95 ? -13.220 -8.714 -12.235 1.00 89.38 95 ASP A O 1
ATOM 777 N N . VAL A 1 96 ? -11.230 -9.467 -12.953 1.00 85.75 96 VAL A N 1
ATOM 778 C CA . VAL A 1 96 ? -10.589 -8.147 -12.946 1.00 85.75 96 VAL A CA 1
ATOM 779 C C . VAL A 1 96 ? -11.079 -7.361 -14.158 1.00 85.75 96 VAL A C 1
ATOM 781 O O . VAL A 1 96 ? -10.781 -7.711 -15.299 1.00 85.75 96 VAL A O 1
ATOM 784 N N . VAL A 1 97 ? -11.797 -6.269 -13.91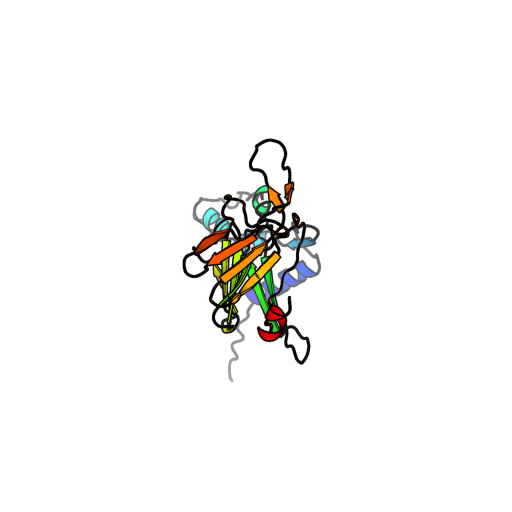2 1.00 88.31 97 VAL A N 1
ATOM 785 C CA . VAL A 1 97 ? -12.324 -5.384 -14.963 1.00 88.31 97 VAL A CA 1
ATOM 786 C C . VAL A 1 97 ? -11.444 -4.162 -15.206 1.00 88.31 97 VAL A C 1
ATOM 788 O O . VAL A 1 97 ? -11.547 -3.518 -16.249 1.00 88.31 97 VAL A O 1
ATOM 791 N N . GLN A 1 98 ? -10.555 -3.841 -14.265 1.00 83.38 98 GLN A N 1
ATOM 792 C CA . GLN A 1 98 ? -9.661 -2.694 -14.364 1.00 83.38 98 GLN A CA 1
ATOM 793 C C . GLN A 1 98 ? -8.369 -2.940 -13.586 1.00 83.38 98 GLN A C 1
ATOM 795 O O . GLN A 1 98 ? -8.409 -3.444 -12.469 1.00 83.38 98 GLN A O 1
ATOM 800 N N . CYS A 1 99 ? -7.240 -2.530 -14.164 1.00 85.88 99 CYS A N 1
ATOM 801 C CA . CYS A 1 99 ? -5.923 -2.571 -13.537 1.00 85.88 99 CYS A CA 1
ATOM 802 C C . CYS A 1 99 ? -5.256 -1.197 -13.688 1.00 85.88 99 CYS A C 1
ATOM 804 O O . CYS A 1 99 ? -5.182 -0.655 -14.795 1.00 85.88 99 CYS A O 1
ATOM 806 N N . ILE A 1 100 ? -4.794 -0.611 -12.582 1.00 84.00 100 ILE A N 1
ATOM 807 C CA . ILE A 1 100 ? -4.106 0.686 -12.552 1.00 84.00 100 ILE A CA 1
ATOM 808 C C . ILE A 1 100 ? -2.727 0.490 -11.935 1.00 84.00 100 ILE A C 1
ATOM 810 O O . ILE A 1 100 ? -2.612 0.057 -10.790 1.00 84.00 100 ILE A O 1
ATOM 814 N N . THR A 1 101 ? -1.683 0.879 -12.664 1.00 83.56 101 THR A N 1
ATOM 815 C CA . THR A 1 101 ? -0.298 0.856 -12.176 1.00 83.56 101 THR A CA 1
ATOM 816 C C . THR A 1 101 ? 0.226 2.268 -11.943 1.00 83.56 101 THR A C 1
ATOM 818 O O . THR A 1 101 ? 0.024 3.142 -12.789 1.00 83.56 101 THR A O 1
ATOM 821 N N . PHE A 1 102 ? 0.937 2.503 -10.842 1.00 79.56 102 PHE A N 1
ATOM 822 C CA . PHE A 1 102 ? 1.498 3.818 -10.512 1.00 79.56 102 PHE A CA 1
ATOM 823 C C . PHE A 1 102 ? 2.802 3.695 -9.710 1.00 79.56 102 PHE A C 1
ATOM 825 O O . PHE A 1 102 ? 2.979 2.725 -8.973 1.00 79.56 102 PHE A O 1
ATOM 832 N N . PRO A 1 103 ? 3.737 4.652 -9.839 1.00 78.12 103 PRO A N 1
ATOM 833 C CA . PRO A 1 103 ? 4.983 4.621 -9.081 1.00 78.12 103 PRO A CA 1
ATOM 834 C C . PRO A 1 103 ? 4.730 4.874 -7.588 1.00 78.12 103 PRO A C 1
ATOM 836 O O . PRO A 1 103 ? 3.970 5.778 -7.222 1.00 78.12 103 PRO A O 1
ATOM 839 N N . ILE A 1 104 ? 5.405 4.101 -6.734 1.00 76.81 104 ILE A N 1
ATOM 840 C CA . ILE A 1 104 ? 5.367 4.250 -5.276 1.00 76.81 104 ILE A CA 1
ATOM 841 C C . ILE A 1 104 ? 6.773 4.384 -4.684 1.00 76.81 104 ILE A C 1
ATOM 843 O O . ILE A 1 104 ? 7.730 3.765 -5.144 1.00 76.81 104 ILE A O 1
ATOM 847 N N . GLU A 1 105 ? 6.880 5.178 -3.621 1.00 74.06 105 GLU A N 1
ATOM 848 C CA . GLU A 1 105 ? 8.137 5.462 -2.912 1.00 74.06 105 GLU A CA 1
ATOM 849 C C . GLU A 1 105 ? 8.172 4.876 -1.488 1.00 74.06 105 GLU A C 1
ATOM 851 O O . GLU A 1 105 ? 9.144 5.074 -0.758 1.00 74.06 105 GLU A O 1
ATOM 856 N N . PHE A 1 106 ? 7.126 4.156 -1.071 1.00 71.00 106 PHE A N 1
ATOM 857 C CA . PHE A 1 106 ? 6.996 3.587 0.272 1.00 71.00 106 PHE A CA 1
ATOM 858 C C . PHE A 1 106 ? 7.261 2.076 0.318 1.00 71.00 106 PHE A C 1
ATOM 860 O O . PHE A 1 106 ? 7.005 1.344 -0.635 1.00 71.00 106 PHE A O 1
ATOM 867 N N . ASN A 1 107 ? 7.763 1.609 1.466 1.00 66.00 107 ASN A N 1
ATOM 868 C CA . ASN A 1 107 ? 8.117 0.202 1.703 1.00 66.00 107 ASN A CA 1
ATOM 869 C C . ASN A 1 107 ? 7.079 -0.568 2.535 1.00 66.00 107 ASN A C 1
ATOM 871 O O . ASN A 1 107 ? 7.142 -1.793 2.610 1.00 66.00 107 ASN A O 1
ATOM 875 N N . HIS A 1 108 ? 6.162 0.139 3.194 1.00 70.06 108 HIS A N 1
ATOM 876 C CA . HIS A 1 108 ? 5.249 -0.419 4.194 1.00 70.06 108 HIS A CA 1
ATOM 877 C C . HIS A 1 108 ? 3.793 -0.209 3.785 1.00 70.06 108 HIS A C 1
ATOM 879 O O . HIS A 1 108 ? 3.516 0.520 2.832 1.00 70.06 108 HIS A O 1
ATOM 885 N N . ARG A 1 109 ? 2.867 -0.892 4.471 1.00 70.12 109 ARG A N 1
ATOM 886 C CA . ARG A 1 109 ? 1.438 -0.851 4.135 1.00 70.12 109 ARG A CA 1
ATOM 887 C C . ARG A 1 109 ? 0.928 0.595 4.219 1.00 70.12 109 ARG A C 1
ATOM 889 O O . ARG A 1 109 ? 1.008 1.183 5.294 1.00 70.12 109 ARG A O 1
ATOM 896 N N . PRO A 1 110 ? 0.428 1.172 3.115 1.00 74.94 110 PRO A N 1
ATOM 897 C CA . PRO A 1 110 ? -0.119 2.515 3.142 1.00 74.94 110 PRO A CA 1
ATOM 898 C C . PRO A 1 110 ? -1.487 2.518 3.830 1.00 74.94 110 PRO A C 1
ATOM 900 O O . PRO A 1 110 ? -2.215 1.524 3.823 1.00 74.94 110 PRO A O 1
ATOM 903 N N . LEU A 1 111 ? -1.860 3.671 4.369 1.00 74.62 111 LEU A N 1
ATOM 904 C CA . LEU A 1 111 ? -3.231 3.983 4.734 1.00 74.62 111 LEU A CA 1
ATOM 905 C C . LEU A 1 111 ? -4.073 4.093 3.455 1.00 74.62 111 LEU A C 1
ATOM 907 O O . LEU A 1 111 ? -3.739 4.860 2.553 1.00 74.62 111 LEU A O 1
ATOM 911 N N . LEU A 1 112 ? -5.168 3.338 3.397 1.00 78.19 112 LEU A N 1
ATOM 912 C CA . LEU A 1 112 ? -6.135 3.374 2.304 1.00 78.19 112 LEU A CA 1
ATOM 913 C C . LEU A 1 112 ? -7.437 4.020 2.780 1.00 78.19 112 LEU A C 1
ATOM 915 O O . LEU A 1 112 ? -7.954 3.676 3.844 1.00 78.19 112 LEU A O 1
ATOM 919 N N . SER A 1 113 ? -7.996 4.919 1.979 1.00 75.06 113 SER A N 1
ATOM 920 C CA . SER A 1 113 ? -9.334 5.472 2.204 1.00 75.06 113 SER A CA 1
ATOM 921 C C . SER A 1 113 ? -10.031 5.776 0.888 1.00 75.06 113 SER A C 1
ATOM 923 O O . SER A 1 113 ? -9.375 6.028 -0.116 1.00 75.06 113 SER A O 1
ATOM 925 N N . PHE A 1 114 ? -11.360 5.804 0.900 1.00 77.38 114 PHE A N 1
ATOM 926 C CA . PHE A 1 114 ? -12.153 6.223 -0.250 1.00 77.38 114 PHE A CA 1
ATOM 927 C C . PHE A 1 114 ? -12.754 7.605 -0.020 1.00 77.38 114 PHE A C 1
ATOM 929 O O . PHE A 1 114 ? -13.308 7.880 1.042 1.00 77.38 114 PHE A O 1
ATOM 936 N N . HIS A 1 115 ? -12.677 8.453 -1.041 1.00 73.88 115 HIS A N 1
ATOM 937 C CA . HIS A 1 115 ? -13.376 9.727 -1.107 1.00 73.88 115 HIS A CA 1
ATOM 938 C C . HIS A 1 115 ? -14.410 9.682 -2.239 1.00 73.88 115 HIS A C 1
ATOM 940 O O . HIS A 1 115 ? -14.081 9.327 -3.375 1.00 73.88 115 HIS A O 1
ATOM 946 N N . GLN A 1 116 ? -15.663 10.039 -1.926 1.00 71.44 116 GLN A N 1
ATOM 947 C CA . GLN A 1 116 ? -16.785 10.083 -2.885 1.00 71.44 116 GLN A CA 1
ATOM 948 C C . GLN A 1 116 ? -16.938 8.791 -3.721 1.00 71.44 116 GLN A C 1
ATOM 950 O O . GLN A 1 116 ? -17.252 8.851 -4.912 1.00 71.44 116 GLN A O 1
ATOM 955 N N . ASP A 1 117 ? -16.635 7.637 -3.115 1.00 75.88 117 ASP A N 1
ATOM 956 C CA . ASP A 1 117 ? -16.697 6.272 -3.672 1.00 75.88 117 ASP A CA 1
ATOM 957 C C . ASP A 1 117 ? -15.832 5.974 -4.914 1.00 75.88 117 ASP A C 1
ATOM 959 O O . ASP A 1 117 ? -15.687 4.820 -5.302 1.00 75.88 117 ASP A O 1
ATOM 963 N N . ASN A 1 118 ? -15.208 6.981 -5.529 1.00 84.19 118 ASN A N 1
ATOM 964 C CA . ASN A 1 118 ? -14.517 6.847 -6.819 1.00 84.19 118 ASN A CA 1
ATOM 965 C C . ASN A 1 118 ? -13.039 7.242 -6.775 1.00 84.19 118 ASN A C 1
ATOM 967 O O . ASN A 1 118 ? -12.315 7.037 -7.754 1.00 84.19 118 ASN A O 1
ATOM 971 N N . ILE A 1 119 ? -12.593 7.845 -5.673 1.00 87.31 119 ILE A N 1
ATOM 972 C CA . ILE A 1 119 ? -11.201 8.233 -5.470 1.00 87.31 119 ILE A CA 1
ATOM 973 C C . ILE A 1 119 ? -10.643 7.387 -4.334 1.00 87.31 119 ILE A C 1
ATOM 975 O O . ILE A 1 119 ? -11.035 7.552 -3.180 1.00 87.31 119 ILE A O 1
ATOM 979 N N . LEU A 1 120 ? -9.730 6.481 -4.670 1.00 85.62 120 LEU A N 1
ATOM 980 C CA . LEU A 1 120 ? -8.943 5.738 -3.697 1.00 85.62 120 LEU A CA 1
ATOM 981 C C . LEU A 1 120 ? -7.726 6.582 -3.318 1.00 85.62 120 LEU A C 1
ATOM 983 O O . LEU A 1 120 ? -6.852 6.837 -4.146 1.00 85.62 120 LEU A O 1
ATOM 987 N N . CYS A 1 121 ? -7.661 7.000 -2.063 1.00 82.56 121 CYS A N 1
ATOM 988 C CA . CYS A 1 121 ? -6.511 7.690 -1.507 1.00 82.56 121 CYS A CA 1
ATOM 989 C C . CYS A 1 121 ? -5.575 6.672 -0.850 1.00 82.56 121 CYS A C 1
ATOM 991 O O . CYS A 1 121 ? -5.996 5.858 -0.025 1.00 82.56 121 CYS A O 1
ATOM 993 N N . VAL A 1 122 ? -4.303 6.733 -1.226 1.00 81.25 122 VAL A N 1
ATOM 994 C CA . VAL A 1 122 ? -3.218 5.883 -0.742 1.00 81.25 122 VAL A CA 1
ATOM 995 C C . VAL A 1 122 ? -2.189 6.781 -0.083 1.00 81.25 122 VAL A C 1
ATOM 997 O O . VAL A 1 122 ? -1.577 7.623 -0.737 1.00 81.25 122 VAL A O 1
ATOM 1000 N N . HIS A 1 123 ? -1.979 6.597 1.208 1.00 77.94 123 HIS A N 1
ATOM 1001 C CA . HIS A 1 123 ? -1.188 7.500 2.023 1.00 77.94 123 HIS A CA 1
ATOM 1002 C C . HIS A 1 123 ? -0.081 6.754 2.758 1.00 77.94 123 HIS A C 1
ATOM 1004 O O . HIS A 1 123 ? -0.306 5.728 3.389 1.00 77.94 123 HIS A O 1
ATOM 1010 N N . SER A 1 124 ? 1.135 7.278 2.693 1.00 74.25 124 SER A N 1
ATOM 1011 C CA . SER A 1 124 ? 2.312 6.721 3.359 1.00 74.25 124 SER A CA 1
ATOM 1012 C C . SER A 1 124 ? 3.159 7.839 3.961 1.00 74.25 124 SER A C 1
ATOM 1014 O O . SER A 1 124 ? 2.961 9.012 3.653 1.00 74.25 124 SER A O 1
ATOM 1016 N N . HIS A 1 125 ? 4.174 7.468 4.744 1.00 69.38 125 HIS A N 1
ATOM 1017 C CA . HIS A 1 125 ? 5.129 8.420 5.319 1.00 69.38 125 HIS A CA 1
ATOM 1018 C C . HIS A 1 125 ? 5.980 9.176 4.275 1.00 69.38 125 HIS A C 1
ATOM 1020 O O . HIS A 1 125 ? 6.626 10.159 4.623 1.00 69.38 125 HIS A O 1
ATOM 1026 N N . ARG A 1 126 ? 6.018 8.726 3.010 1.00 70.38 126 ARG A N 1
ATOM 1027 C CA . ARG A 1 126 ? 6.810 9.358 1.930 1.00 70.38 126 ARG A CA 1
ATOM 1028 C C . ARG A 1 126 ? 5.968 10.004 0.845 1.00 70.38 126 ARG A C 1
ATOM 1030 O O . ARG A 1 126 ? 6.430 10.913 0.164 1.00 70.38 126 ARG A O 1
ATOM 1037 N N . GLN A 1 127 ? 4.761 9.499 0.638 1.00 76.81 127 GLN A N 1
ATOM 1038 C CA . GLN A 1 127 ? 3.963 9.818 -0.532 1.00 76.81 127 GLN A CA 1
ATOM 1039 C C . GLN A 1 127 ? 2.480 9.642 -0.241 1.00 76.81 127 GLN A C 1
ATOM 1041 O O . GLN A 1 127 ? 2.075 8.654 0.377 1.00 76.81 127 GLN A O 1
ATOM 1046 N N . SER A 1 128 ? 1.692 10.546 -0.811 1.00 80.81 128 SER A N 1
ATOM 1047 C CA . SER A 1 128 ? 0.253 10.401 -0.977 1.00 80.81 128 SER A CA 1
ATOM 1048 C C . SER A 1 128 ? -0.093 10.300 -2.462 1.00 80.81 128 SER A C 1
ATOM 1050 O O . SER A 1 128 ? 0.511 10.968 -3.308 1.00 80.81 128 SER A O 1
ATOM 1052 N N . VAL A 1 129 ? -1.042 9.429 -2.789 1.00 84.50 129 VAL A N 1
ATOM 1053 C CA . VAL A 1 129 ? -1.542 9.202 -4.146 1.00 84.50 129 VAL A CA 1
ATOM 1054 C C . VAL A 1 129 ? -3.057 9.174 -4.109 1.00 84.50 129 VAL A C 1
ATOM 1056 O O . VAL A 1 129 ? -3.646 8.453 -3.314 1.00 84.50 129 VAL A O 1
ATOM 1059 N N . GLU A 1 130 ? -3.685 9.918 -5.007 1.00 88.06 130 GLU A N 1
ATOM 1060 C CA . GLU A 1 130 ? -5.115 9.816 -5.273 1.00 88.06 130 GLU A CA 1
ATOM 1061 C C . GLU A 1 130 ? -5.334 9.101 -6.598 1.00 88.06 130 GLU A C 1
ATOM 1063 O O . GLU A 1 130 ? -4.826 9.515 -7.644 1.00 88.06 130 GLU A O 1
ATOM 1068 N N . ILE A 1 131 ? -6.102 8.022 -6.557 1.00 88.75 131 ILE A N 1
ATOM 1069 C CA . ILE A 1 131 ? -6.387 7.170 -7.700 1.00 88.75 131 ILE A CA 1
ATOM 1070 C C . ILE A 1 131 ? -7.855 7.348 -8.048 1.00 88.75 131 ILE A C 1
ATOM 1072 O O . ILE A 1 131 ? -8.743 6.864 -7.350 1.00 88.75 131 ILE A O 1
ATOM 1076 N N . ASN A 1 132 ? -8.113 8.060 -9.140 1.00 88.50 132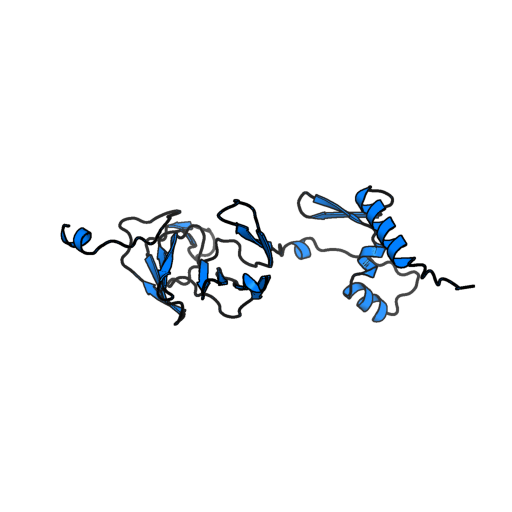 ASN A N 1
ATOM 1077 C CA . ASN A 1 132 ? -9.454 8.200 -9.677 1.00 88.50 132 ASN A CA 1
ATOM 1078 C C . ASN A 1 132 ? -9.788 6.950 -10.499 1.00 88.50 132 ASN A C 1
ATOM 1080 O O . ASN A 1 132 ? -9.239 6.762 -11.590 1.00 88.50 132 ASN A O 1
ATOM 1084 N N . LEU A 1 133 ? -10.683 6.116 -9.970 1.00 86.00 133 LEU A N 1
ATOM 1085 C CA . LEU A 1 133 ? -11.053 4.841 -10.580 1.00 86.00 133 LEU A CA 1
ATOM 1086 C C . LEU A 1 133 ? -11.820 5.047 -11.893 1.00 86.00 133 LEU A C 1
ATOM 1088 O O . LEU A 1 133 ? -11.541 4.360 -12.868 1.00 86.00 133 LEU A O 1
ATOM 1092 N N . GLN A 1 134 ? -12.679 6.065 -11.990 1.00 85.44 134 GLN A N 1
ATOM 1093 C CA . GLN A 1 134 ? -13.422 6.364 -13.225 1.00 85.44 134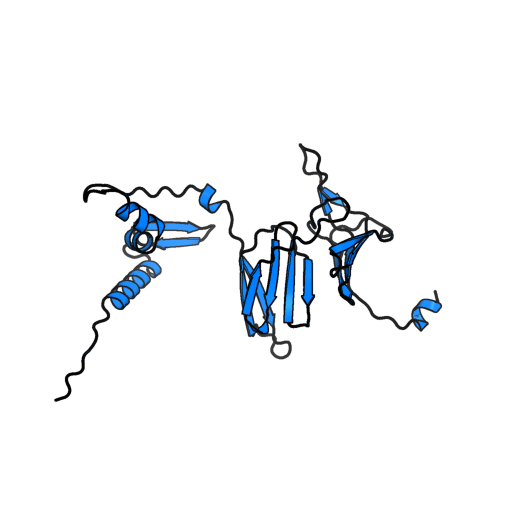 GLN A CA 1
ATOM 1094 C C . GLN A 1 134 ? -12.520 6.856 -14.366 1.00 85.44 134 GLN A C 1
ATOM 1096 O O . GLN A 1 134 ? -12.721 6.510 -15.526 1.00 85.44 134 GLN A O 1
ATOM 1101 N N . LYS A 1 135 ? -11.524 7.689 -14.047 1.00 85.38 135 LYS A N 1
ATOM 1102 C CA . LYS A 1 135 ? -10.591 8.275 -15.024 1.00 85.38 135 LYS A CA 1
ATOM 1103 C C . LYS A 1 135 ? -9.349 7.417 -15.257 1.00 85.38 135 LYS A C 1
ATOM 1105 O O . LYS A 1 135 ? -8.514 7.807 -16.069 1.00 85.38 135 LYS A O 1
ATOM 1110 N N . ILE A 1 136 ? -9.206 6.303 -14.534 1.00 83.56 136 ILE A N 1
ATOM 1111 C CA . ILE A 1 136 ? -8.050 5.396 -14.600 1.00 83.56 136 ILE A CA 1
ATOM 1112 C C . ILE A 1 136 ? -6.736 6.175 -14.427 1.00 83.56 136 ILE A C 1
ATOM 1114 O O . ILE A 1 136 ? -5.780 6.025 -15.186 1.00 83.56 136 ILE A O 1
ATOM 1118 N N . LYS A 1 137 ? -6.709 7.096 -13.457 1.00 84.12 137 LYS A N 1
ATOM 1119 C CA . LYS A 1 137 ? -5.590 8.028 -13.291 1.00 84.12 137 LYS A CA 1
ATOM 1120 C C . LYS A 1 137 ? -5.172 8.135 -11.836 1.00 84.12 137 LYS A C 1
ATOM 1122 O O . LYS A 1 137 ? -5.971 8.527 -10.989 1.00 84.12 137 LYS A O 1
ATOM 1127 N N . ALA A 1 138 ? -3.896 7.863 -11.585 1.00 85.25 138 ALA A N 1
ATOM 1128 C CA . ALA A 1 138 ? -3.235 8.153 -10.323 1.00 85.25 138 ALA A CA 1
ATOM 1129 C C . ALA A 1 138 ? -2.557 9.528 -10.390 1.00 85.25 138 ALA A C 1
ATOM 1131 O O . ALA A 1 138 ? -1.848 9.832 -11.351 1.00 85.25 138 ALA A O 1
ATOM 1132 N N . ASN A 1 139 ? -2.760 10.358 -9.370 1.00 84.44 139 ASN A N 1
ATOM 1133 C CA . ASN A 1 139 ? -2.071 11.633 -9.209 1.00 84.44 139 ASN A CA 1
ATOM 1134 C C . ASN A 1 139 ? -1.335 11.624 -7.867 1.00 84.44 139 ASN A C 1
ATOM 1136 O O . ASN A 1 139 ? -1.932 11.331 -6.831 1.00 84.44 139 ASN A O 1
ATOM 1140 N N . LYS A 1 140 ? -0.038 11.949 -7.880 1.00 81.12 140 LYS A N 1
ATOM 1141 C CA . LYS A 1 140 ? 0.714 12.199 -6.645 1.00 81.12 140 LYS A CA 1
ATOM 1142 C C . LYS A 1 140 ? 0.195 13.501 -6.043 1.00 81.12 140 LYS A C 1
ATOM 1144 O O . LYS A 1 140 ? 0.114 14.507 -6.747 1.00 81.12 140 LYS A O 1
ATOM 1149 N N . THR A 1 141 ? -0.153 13.477 -4.766 1.00 73.31 141 THR A N 1
ATOM 1150 C CA . THR A 1 141 ? -0.563 14.671 -4.031 1.00 73.31 141 THR A CA 1
ATOM 1151 C C . THR A 1 141 ? 0.588 15.165 -3.162 1.00 73.31 141 THR A C 1
ATOM 1153 O O . THR A 1 141 ? 1.410 14.387 -2.676 1.00 73.31 141 THR A O 1
ATOM 1156 N N . THR A 1 142 ? 0.691 16.486 -3.016 1.00 63.78 142 THR A N 1
ATOM 1157 C CA . THR A 1 142 ? 1.699 17.149 -2.169 1.00 63.78 142 THR A CA 1
ATOM 1158 C C . THR A 1 142 ? 1.348 17.097 -0.686 1.00 6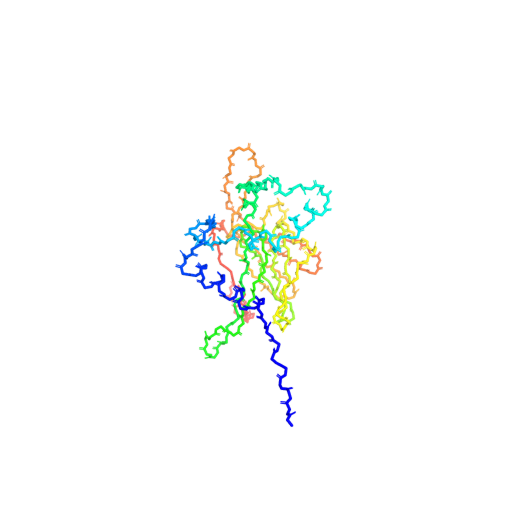3.78 142 THR A C 1
ATOM 1160 O O . THR A 1 142 ? 2.187 17.410 0.153 1.00 63.78 142 THR A O 1
ATOM 1163 N N . THR A 1 143 ? 0.126 16.690 -0.351 1.00 61.06 143 THR A N 1
ATOM 1164 C CA . THR A 1 143 ? -0.337 16.486 1.017 1.00 61.06 143 THR A CA 1
ATOM 1165 C C . THR A 1 143 ? 0.398 15.298 1.631 1.00 61.06 143 THR A C 1
ATOM 1167 O O . THR A 1 143 ? 0.115 14.145 1.303 1.00 61.06 143 THR A O 1
ATOM 1170 N N . SER A 1 144 ? 1.353 15.549 2.526 1.00 57.50 144 SER A N 1
ATOM 1171 C CA . SER A 1 144 ? 1.869 14.502 3.404 1.00 57.50 144 SER A CA 1
ATOM 1172 C C . SER A 1 144 ? 0.737 14.057 4.324 1.00 57.50 144 SER A C 1
ATOM 1174 O O . SER A 1 144 ? 0.048 14.888 4.914 1.00 57.50 144 SER A O 1
ATOM 1176 N N . VAL A 1 145 ? 0.514 12.748 4.440 1.00 61.53 145 VAL A N 1
ATOM 1177 C CA . VAL A 1 145 ? -0.300 12.263 5.554 1.00 61.53 145 VAL A CA 1
ATOM 1178 C C . VAL A 1 145 ? 0.584 12.176 6.785 1.00 61.53 145 VAL A C 1
ATOM 1180 O O . VAL A 1 145 ? 1.727 11.717 6.685 1.00 61.53 145 VAL A O 1
ATOM 1183 N N . PRO A 1 146 ? 0.078 12.672 7.922 1.00 59.03 146 PRO A N 1
ATOM 1184 C CA . PRO A 1 146 ? 0.863 12.860 9.123 1.00 59.03 146 PRO A CA 1
ATOM 1185 C C . PRO A 1 146 ? 1.393 11.526 9.645 1.00 59.03 146 PRO A C 1
ATOM 1187 O O . PRO A 1 146 ? 0.680 10.521 9.697 1.00 59.03 146 PRO A O 1
ATOM 1190 N N . LEU A 1 147 ? 2.652 11.561 10.076 1.00 62.41 147 LEU A N 1
ATOM 1191 C CA . LEU A 1 147 ? 3.224 10.602 11.017 1.00 62.41 147 LEU A CA 1
ATOM 1192 C C . LEU A 1 147 ? 2.237 10.377 12.173 1.00 62.41 147 LEU A C 1
ATOM 1194 O O . LEU A 1 147 ? 1.448 11.269 12.493 1.00 62.41 147 LEU A O 1
ATOM 1198 N N . LEU A 1 148 ? 2.282 9.211 12.815 1.00 66.88 148 LEU A N 1
ATOM 1199 C CA . LEU A 1 148 ? 1.556 9.012 14.068 1.00 66.88 148 LEU A CA 1
ATOM 1200 C C . LEU A 1 148 ? 1.954 10.111 15.079 1.00 66.88 148 LEU A C 1
ATOM 1202 O O . LEU A 1 148 ? 3.051 10.663 14.969 1.00 66.88 148 LEU A O 1
ATOM 1206 N N . PRO A 1 149 ? 1.115 10.438 16.083 1.00 64.88 149 PRO A N 1
ATOM 1207 C CA . PRO A 1 149 ? 1.373 11.526 17.043 1.00 64.88 149 PRO A CA 1
ATOM 1208 C C . PRO A 1 149 ? 2.743 11.521 17.729 1.00 64.88 149 PRO A C 1
ATOM 1210 O O . PRO A 1 149 ? 3.208 12.551 18.200 1.00 64.88 149 PRO A O 1
ATOM 1213 N N . ASN A 1 150 ? 3.389 10.362 17.800 1.00 62.38 150 ASN A N 1
ATOM 1214 C CA . ASN A 1 150 ? 4.733 10.163 18.335 1.00 62.38 150 ASN A CA 1
ATOM 1215 C C . ASN A 1 150 ? 5.853 10.404 17.301 1.00 62.38 150 ASN A C 1
ATOM 1217 O O . ASN A 1 150 ? 6.984 9.987 17.528 1.00 62.38 150 ASN A O 1
ATOM 1221 N N . ASN A 1 151 ? 5.552 11.039 16.164 1.00 61.59 151 ASN A N 1
ATOM 1222 C CA . ASN A 1 151 ? 6.428 11.153 14.996 1.00 61.59 151 ASN A CA 1
ATOM 1223 C C . ASN A 1 151 ? 6.896 9.800 14.436 1.00 61.59 151 ASN A C 1
ATOM 1225 O O . ASN A 1 151 ? 7.827 9.759 13.627 1.00 61.59 151 ASN A O 1
ATOM 1229 N N . CYS A 1 152 ? 6.252 8.691 14.815 1.00 63.12 152 CYS A N 1
ATOM 1230 C CA . CYS A 1 152 ? 6.549 7.415 14.193 1.00 63.12 152 CYS A CA 1
ATOM 1231 C C . CYS A 1 152 ? 5.935 7.387 12.791 1.00 63.12 152 CYS A C 1
ATOM 1233 O O . CYS A 1 152 ? 4.779 7.795 12.606 1.00 63.12 152 CYS A O 1
ATOM 1235 N N . PRO A 1 153 ? 6.675 6.884 11.791 1.00 64.19 153 PRO A N 1
ATOM 1236 C CA . PRO A 1 153 ? 6.081 6.536 10.516 1.00 64.19 153 PRO A CA 1
ATOM 1237 C C . PRO A 1 153 ? 4.872 5.635 10.754 1.00 64.19 153 PRO A C 1
ATOM 1239 O O . PRO A 1 153 ? 4.864 4.819 11.678 1.00 64.19 153 PRO A O 1
ATOM 1242 N N . LEU A 1 154 ? 3.847 5.782 9.916 1.00 64.12 154 LEU A N 1
ATOM 1243 C CA . LEU A 1 154 ? 2.788 4.787 9.837 1.00 64.12 154 LEU A CA 1
ATOM 1244 C C . LEU A 1 154 ? 3.435 3.510 9.282 1.00 64.12 154 LEU A C 1
ATOM 1246 O O . LEU A 1 154 ? 3.632 3.361 8.074 1.00 64.12 154 LEU A O 1
ATOM 1250 N N . ASP A 1 155 ? 3.923 2.694 10.209 1.00 62.22 155 ASP A N 1
ATOM 1251 C CA . ASP A 1 155 ? 4.811 1.572 9.949 1.00 62.22 155 ASP A CA 1
ATOM 1252 C C . ASP A 1 155 ? 4.026 0.267 9.797 1.00 62.22 155 ASP A C 1
ATOM 1254 O O . ASP A 1 155 ? 2.792 0.229 9.737 1.00 62.22 155 ASP A O 1
ATOM 1258 N N . VAL A 1 156 ? 4.771 -0.827 9.671 1.00 60.75 156 VAL A N 1
ATOM 1259 C CA . VAL A 1 156 ? 4.269 -2.183 9.467 1.00 60.75 156 VAL A CA 1
ATOM 1260 C C . VAL A 1 156 ? 3.165 -2.536 10.476 1.00 60.75 156 VAL A C 1
ATOM 1262 O O . VAL A 1 156 ? 3.240 -2.214 11.661 1.00 60.75 156 VAL A O 1
ATOM 1265 N N . SER A 1 157 ? 2.151 -3.253 9.989 1.00 63.84 157 SER A N 1
ATOM 1266 C CA . SER A 1 157 ? 1.230 -4.037 10.820 1.00 63.84 157 SER A CA 1
ATOM 1267 C C . SER A 1 157 ? 0.221 -3.283 11.695 1.00 63.84 157 SER A C 1
ATOM 1269 O O . SER A 1 157 ? -0.437 -3.921 12.507 1.00 63.84 157 SER A O 1
ATOM 1271 N N . HIS A 1 158 ? 0.022 -1.975 11.521 1.00 76.44 158 HIS A N 1
ATOM 1272 C CA . HIS A 1 158 ? -1.076 -1.268 12.194 1.00 76.44 158 HIS A CA 1
ATOM 1273 C C . HIS A 1 158 ? -2.446 -1.749 11.683 1.00 76.44 158 HIS A C 1
ATOM 1275 O O . HIS A 1 158 ? -2.643 -1.918 10.476 1.00 76.44 158 HIS A O 1
ATOM 1281 N N . ALA A 1 159 ? -3.417 -1.904 12.587 1.00 81.50 159 ALA A N 1
ATOM 1282 C CA . ALA A 1 159 ? -4.814 -2.074 12.207 1.00 81.50 159 ALA A CA 1
ATOM 1283 C C . ALA A 1 159 ? -5.396 -0.713 11.838 1.00 81.50 159 ALA A C 1
ATOM 1285 O O . ALA A 1 159 ? -5.302 0.229 12.624 1.00 81.50 159 ALA A O 1
ATOM 1286 N N . ILE A 1 160 ? -6.016 -0.613 10.665 1.00 83.12 160 ILE A N 1
ATOM 1287 C CA . ILE A 1 160 ? -6.541 0.641 10.128 1.00 83.12 160 ILE A CA 1
ATOM 1288 C C . ILE A 1 160 ? -7.972 0.426 9.640 1.00 83.12 160 ILE A C 1
ATOM 1290 O O . ILE A 1 160 ? -8.233 -0.501 8.875 1.00 83.12 160 ILE A O 1
ATOM 1294 N N . CYS A 1 161 ? -8.893 1.306 10.032 1.00 84.19 161 CYS A N 1
ATOM 1295 C CA . CYS A 1 161 ? -10.271 1.273 9.548 1.00 84.19 161 CYS A CA 1
ATOM 1296 C C . CYS A 1 161 ? -10.836 2.686 9.371 1.00 84.19 161 CYS A C 1
ATOM 1298 O O . CYS A 1 161 ? -10.692 3.539 10.248 1.00 84.19 161 CYS A O 1
ATOM 1300 N N . SER A 1 162 ? -11.515 2.936 8.248 1.00 81.44 162 SER A N 1
ATOM 1301 C CA . SER A 1 162 ? -12.343 4.135 8.101 1.00 81.44 162 SER A CA 1
ATOM 1302 C C . SER A 1 162 ? -13.624 3.961 8.911 1.00 81.44 162 SER A C 1
ATOM 1304 O O . SER A 1 162 ? -14.352 2.987 8.722 1.00 81.44 162 SER A O 1
ATOM 1306 N N . ILE A 1 163 ? -13.907 4.909 9.803 1.00 83.75 163 ILE A N 1
ATOM 1307 C CA . ILE A 1 163 ? -15.092 4.856 10.671 1.00 83.75 163 ILE A CA 1
ATOM 1308 C C . ILE A 1 163 ? -16.227 5.777 10.192 1.00 83.75 163 ILE A C 1
ATOM 1310 O O . ILE A 1 163 ? -17.215 5.956 10.899 1.00 83.75 163 ILE A O 1
ATOM 1314 N N . GLY A 1 164 ? -16.101 6.340 8.985 1.00 77.88 164 GLY A N 1
ATOM 1315 C CA . GLY A 1 164 ? -17.014 7.349 8.442 1.00 77.88 164 GLY A CA 1
ATOM 1316 C C . GLY A 1 164 ? -16.613 8.782 8.803 1.00 77.88 164 GLY A C 1
ATOM 1317 O O . GLY A 1 164 ? -15.637 9.011 9.513 1.00 77.88 164 GLY A O 1
ATOM 1318 N N . ASP A 1 165 ? -17.343 9.760 8.259 1.00 80.25 165 ASP A N 1
ATOM 1319 C CA . ASP A 1 165 ? -17.165 11.198 8.520 1.00 80.25 165 ASP A CA 1
ATOM 1320 C C . ASP A 1 165 ? -15.740 11.742 8.305 1.00 80.25 165 ASP A C 1
ATOM 1322 O O . ASP A 1 165 ? -15.346 12.718 8.939 1.00 80.25 165 ASP A O 1
ATOM 1326 N N . ASN A 1 166 ? -14.983 11.156 7.369 1.00 78.50 166 ASN A N 1
ATOM 1327 C CA . ASN A 1 166 ? -13.568 11.473 7.116 1.00 78.50 166 ASN A CA 1
ATOM 1328 C C . ASN A 1 166 ? -12.665 11.193 8.326 1.00 78.50 166 ASN A C 1
ATOM 1330 O O . ASN A 1 166 ? -11.690 11.903 8.559 1.00 78.50 166 ASN A O 1
ATOM 1334 N N . LYS A 1 167 ? -12.999 10.173 9.122 1.00 85.69 167 LYS A N 1
ATOM 1335 C CA . LYS A 1 167 ? -12.190 9.733 10.256 1.00 85.69 167 LYS A CA 1
ATOM 1336 C C . LYS A 1 167 ? -11.601 8.353 10.014 1.00 85.69 167 LYS A C 1
ATOM 1338 O O . LYS A 1 167 ? -12.270 7.447 9.507 1.00 85.69 167 LYS A O 1
ATOM 1343 N N . VAL A 1 168 ? -10.351 8.189 10.430 1.00 85.00 168 VAL A N 1
ATOM 1344 C CA . VAL A 1 168 ? -9.610 6.930 10.335 1.00 85.00 168 VAL A CA 1
ATOM 1345 C C . VAL A 1 168 ? -9.151 6.519 11.722 1.00 85.00 168 VAL A C 1
ATOM 1347 O O . VAL A 1 168 ? -8.466 7.271 12.409 1.00 85.00 168 VAL A O 1
ATOM 1350 N N . PHE A 1 169 ? -9.522 5.311 12.120 1.00 88.00 169 PHE A N 1
ATOM 1351 C CA . PHE A 1 169 ? -9.029 4.660 13.322 1.00 88.00 169 PHE A CA 1
ATOM 1352 C C . PHE A 1 169 ? -7.745 3.889 13.013 1.00 88.00 169 PHE A C 1
ATOM 1354 O O . PHE A 1 169 ? -7.692 3.165 12.016 1.00 88.00 169 PHE A O 1
ATOM 1361 N N . VAL A 1 170 ? -6.741 4.022 13.880 1.00 87.00 170 VAL A N 1
ATOM 1362 C CA . VAL A 1 170 ? -5.474 3.281 13.813 1.00 87.00 170 VAL A CA 1
ATOM 1363 C C . VAL A 1 170 ? -5.151 2.700 15.186 1.00 87.00 170 VAL A C 1
ATOM 1365 O O . VAL A 1 170 ? -5.270 3.405 16.184 1.00 87.00 170 VAL A O 1
ATOM 1368 N N . CYS A 1 171 ? -4.748 1.433 15.267 1.00 88.44 171 CYS A N 1
ATOM 1369 C CA . CYS A 1 171 ? -4.432 0.779 16.541 1.00 88.44 171 CYS A CA 1
ATOM 1370 C C . CYS A 1 171 ? -3.335 -0.279 16.400 1.00 88.44 171 CYS A C 1
ATOM 1372 O O . CYS A 1 171 ? -3.274 -0.981 15.386 1.00 88.44 171 CYS A O 1
ATOM 1374 N N . GLY A 1 172 ? -2.518 -0.413 17.448 1.00 85.94 172 GLY A N 1
ATOM 1375 C CA . GLY A 1 172 ? -1.474 -1.429 17.548 1.00 85.94 172 GLY A CA 1
ATOM 1376 C C . GLY A 1 172 ? -0.392 -1.256 16.492 1.00 85.94 172 GLY A C 1
ATOM 1377 O O . GLY A 1 172 ? -0.127 -0.137 16.068 1.00 85.94 172 GLY A O 1
ATOM 1378 N N . GLY A 1 173 ? 0.207 -2.357 16.048 1.00 80.44 173 GLY A N 1
ATOM 1379 C CA . GLY A 1 173 ? 1.279 -2.358 15.057 1.00 80.44 173 GLY A CA 1
ATOM 1380 C C . GLY A 1 173 ? 2.657 -2.208 15.686 1.00 80.44 173 GLY A C 1
ATOM 1381 O O . GLY A 1 173 ? 2.828 -2.327 16.899 1.00 80.44 173 GLY A O 1
ATOM 1382 N N . VAL A 1 174 ? 3.657 -1.973 14.842 1.00 76.69 174 VAL A N 1
ATOM 1383 C CA . VAL A 1 174 ? 5.055 -1.897 15.268 1.00 76.69 174 VAL A CA 1
ATOM 1384 C C . VAL A 1 174 ? 5.588 -0.494 15.017 1.00 76.69 174 VAL A C 1
ATOM 1386 O O . VAL A 1 174 ? 5.399 0.066 13.939 1.00 76.69 174 VAL A O 1
ATOM 1389 N N . THR A 1 175 ? 6.280 0.061 16.004 1.00 73.44 175 THR A N 1
ATOM 1390 C CA . THR A 1 175 ? 6.989 1.337 15.905 1.00 73.44 175 THR A CA 1
ATOM 1391 C C . THR A 1 175 ? 8.490 1.108 15.992 1.00 73.44 175 THR A C 1
ATOM 1393 O O . THR A 1 175 ? 8.960 0.297 16.790 1.00 73.44 175 THR A O 1
ATOM 1396 N N . THR A 1 176 ? 9.266 1.831 15.187 1.00 65.38 176 THR A N 1
ATOM 1397 C CA . THR A 1 176 ? 10.723 1.876 15.348 1.00 65.38 176 THR A CA 1
ATOM 1398 C C . THR A 1 176 ? 11.098 2.893 16.418 1.00 65.38 176 THR A C 1
ATOM 1400 O O . THR A 1 176 ? 10.733 4.066 16.295 1.00 65.38 176 THR A O 1
ATOM 1403 N N . ALA A 1 177 ? 11.864 2.479 17.430 1.00 59.03 177 ALA A N 1
ATOM 1404 C CA . ALA A 1 177 ? 12.541 3.426 18.308 1.00 59.03 177 ALA A CA 1
ATOM 1405 C C . ALA A 1 177 ? 13.618 4.172 17.501 1.00 59.03 177 ALA A C 1
ATOM 1407 O O . ALA A 1 177 ? 14.387 3.564 16.758 1.00 59.03 177 ALA A O 1
ATOM 1408 N N . SER A 1 178 ? 13.656 5.499 17.602 1.00 54.62 178 SER A N 1
ATOM 1409 C CA . SER A 1 178 ? 14.539 6.360 16.806 1.00 54.62 178 SER A CA 1
ATOM 1410 C C . SER A 1 178 ? 15.985 6.422 17.318 1.00 54.62 178 SER A C 1
ATOM 1412 O O . SER A 1 178 ? 16.684 7.374 16.974 1.00 54.62 178 SER A O 1
ATOM 1414 N N . ASP A 1 179 ? 16.432 5.469 18.145 1.00 43.31 179 ASP A N 1
ATOM 1415 C CA . ASP A 1 179 ? 17.776 5.512 18.724 1.00 43.31 179 ASP A CA 1
ATOM 1416 C C . ASP A 1 179 ? 18.801 4.733 17.892 1.00 43.31 179 ASP A C 1
ATOM 1418 O O . ASP A 1 179 ? 18.609 3.601 17.446 1.00 43.31 179 ASP A O 1
ATOM 1422 N N . VAL A 1 180 ? 19.894 5.430 17.608 1.00 50.62 180 VAL A N 1
ATOM 1423 C CA . VAL A 1 180 ? 20.886 5.100 16.592 1.00 50.62 180 VAL A CA 1
ATOM 1424 C C . VAL A 1 180 ? 21.836 4.037 17.136 1.00 50.62 180 VAL A C 1
ATOM 1426 O O . VAL A 1 180 ? 22.814 4.388 17.780 1.00 50.62 180 VAL A O 1
ATOM 1429 N N . GLN A 1 181 ? 21.557 2.754 16.868 1.00 48.12 181 GLN A N 1
ATOM 1430 C CA . GLN A 1 181 ? 22.545 1.692 16.553 1.00 48.12 181 GLN A CA 1
ATOM 1431 C C . GLN A 1 181 ? 21.918 0.289 16.439 1.00 48.12 181 GLN A C 1
ATOM 1433 O O . GLN A 1 181 ? 22.477 -0.561 15.746 1.00 48.12 181 GLN A O 1
ATOM 1438 N N . THR A 1 182 ? 20.726 0.065 16.997 1.00 47.69 182 THR A N 1
ATOM 1439 C CA . THR A 1 182 ? 19.929 -1.161 16.821 1.00 47.69 182 THR A CA 1
ATOM 1440 C C . THR A 1 182 ? 18.513 -0.783 16.391 1.00 47.69 182 THR A C 1
ATOM 1442 O O . THR A 1 182 ? 17.853 0.031 17.027 1.00 47.69 182 THR A O 1
ATOM 1445 N N . LYS A 1 183 ? 18.029 -1.325 15.263 1.00 55.94 183 LYS A N 1
ATOM 1446 C CA . LYS A 1 183 ? 16.616 -1.176 14.878 1.00 55.94 183 LYS A CA 1
ATOM 1447 C C . LYS A 1 183 ? 15.775 -2.087 15.765 1.00 55.94 183 LYS A C 1
ATOM 1449 O O . LYS A 1 183 ? 15.382 -3.169 15.336 1.00 55.94 183 LYS A O 1
ATOM 1454 N N . ASP A 1 184 ? 15.530 -1.651 16.991 1.00 62.53 184 ASP A N 1
ATOM 1455 C CA . ASP A 1 184 ? 14.654 -2.368 17.902 1.00 62.53 184 ASP A CA 1
ATOM 1456 C C . ASP A 1 184 ? 13.203 -1.982 17.601 1.00 62.53 184 ASP A C 1
ATOM 1458 O O . ASP A 1 184 ? 12.798 -0.814 17.633 1.00 62.53 184 ASP A O 1
ATOM 1462 N N . TYR A 1 185 ? 12.435 -2.996 17.215 1.00 69.38 185 TYR A N 1
ATOM 1463 C CA . TYR A 1 185 ? 11.016 -2.894 16.920 1.00 69.38 185 TYR A CA 1
ATOM 1464 C C . TYR A 1 185 ? 10.230 -3.064 18.218 1.00 69.38 185 TYR A C 1
ATOM 1466 O O . TYR A 1 185 ? 10.376 -4.075 18.905 1.00 69.38 185 TYR A O 1
ATOM 1474 N N . THR A 1 186 ? 9.386 -2.090 18.551 1.00 77.94 186 THR A N 1
ATOM 1475 C CA . THR A 1 186 ? 8.501 -2.156 19.718 1.00 77.94 186 THR A CA 1
ATOM 1476 C C . THR A 1 186 ? 7.048 -2.216 19.274 1.00 77.94 186 THR A C 1
ATOM 1478 O O . THR A 1 186 ? 6.656 -1.592 18.287 1.00 77.94 186 THR A O 1
ATOM 1481 N N . ILE A 1 187 ? 6.233 -2.991 19.990 1.00 83.19 187 ILE A N 1
ATOM 1482 C CA . ILE A 1 187 ? 4.795 -3.070 19.721 1.00 83.19 187 ILE A CA 1
ATOM 1483 C C . ILE A 1 187 ? 4.148 -1.787 20.241 1.00 83.19 187 ILE A C 1
ATOM 1485 O O . ILE A 1 187 ? 4.347 -1.410 21.397 1.00 83.19 187 ILE A O 1
ATOM 1489 N N . ASN A 1 188 ? 3.369 -1.122 19.394 1.00 83.19 188 ASN A N 1
ATOM 1490 C CA . ASN A 1 188 ? 2.679 0.110 19.734 1.00 83.19 188 ASN A CA 1
ATOM 1491 C C . ASN A 1 188 ? 1.478 -0.191 20.650 1.00 83.19 188 ASN A C 1
ATOM 1493 O O . ASN A 1 188 ? 0.547 -0.880 20.228 1.00 83.19 188 ASN A O 1
ATOM 1497 N N . PRO A 1 189 ? 1.442 0.329 21.889 1.00 86.50 189 PRO A N 1
ATOM 1498 C CA . PRO A 1 189 ? 0.344 0.076 22.817 1.00 86.50 189 PRO A CA 1
ATOM 1499 C C . PRO A 1 189 ? -0.815 1.072 22.656 1.00 86.50 189 PRO A C 1
ATOM 1501 O O . PRO A 1 189 ? -1.693 1.128 23.513 1.00 86.50 189 PRO A O 1
ATOM 1504 N N . ASN A 1 190 ? -0.805 1.922 21.625 1.00 88.25 190 ASN A N 1
ATOM 1505 C CA . ASN A 1 190 ? -1.740 3.037 21.502 1.00 88.25 190 ASN A CA 1
ATOM 1506 C C . ASN A 1 190 ? -2.779 2.827 20.399 1.00 88.25 190 ASN A C 1
ATOM 1508 O O . ASN A 1 190 ? -2.587 2.076 19.438 1.00 88.25 190 ASN A O 1
ATOM 1512 N N . ALA A 1 191 ? -3.870 3.576 20.532 1.00 90.19 191 ALA A N 1
ATOM 1513 C CA . ALA A 1 191 ? -4.871 3.764 19.497 1.00 90.19 191 ALA A CA 1
ATOM 1514 C C . ALA A 1 191 ? -5.026 5.256 19.186 1.00 90.19 191 ALA A C 1
ATOM 1516 O O . ALA A 1 191 ? -4.921 6.113 20.068 1.00 90.19 191 ALA A O 1
ATOM 1517 N N . TYR A 1 192 ? -5.303 5.564 17.926 1.00 89.06 192 TYR A N 1
ATOM 1518 C CA . TYR A 1 192 ? -5.383 6.918 17.405 1.00 89.06 192 TYR A CA 1
ATOM 1519 C C . TYR A 1 192 ? -6.584 7.085 16.485 1.00 89.06 192 TYR A C 1
ATOM 1521 O O . TYR A 1 192 ? -7.083 6.135 15.877 1.00 89.06 192 TYR A O 1
ATOM 1529 N N . LEU A 1 193 ? -7.014 8.333 16.357 1.00 89.38 193 LEU A N 1
ATOM 1530 C CA . LEU A 1 193 ? -8.033 8.757 15.420 1.00 89.38 193 LEU A CA 1
ATOM 1531 C C . LEU A 1 193 ? -7.507 9.930 14.599 1.00 89.38 193 LEU A C 1
ATOM 1533 O O . LEU A 1 193 ? -7.189 10.970 15.166 1.00 89.38 193 LEU A O 1
ATOM 1537 N N . LEU A 1 194 ? -7.428 9.764 13.284 1.00 85.38 194 LEU A N 1
ATOM 1538 C CA . LEU A 1 194 ? -7.112 10.838 12.349 1.00 85.38 194 LEU A CA 1
ATOM 1539 C C . LEU A 1 194 ? -8.410 11.484 11.876 1.00 85.38 194 LEU A C 1
ATOM 1541 O O . LEU A 1 194 ? -9.289 10.786 11.365 1.00 85.38 194 LEU A O 1
ATOM 1545 N N . ASP A 1 195 ? -8.509 12.802 11.999 1.00 85.44 195 ASP A N 1
ATOM 1546 C CA . ASP A 1 195 ? -9.473 13.597 11.245 1.00 85.44 195 ASP A CA 1
ATOM 1547 C C . ASP A 1 195 ? -8.837 13.972 9.902 1.00 85.44 195 ASP A C 1
ATOM 1549 O O . ASP A 1 195 ? -7.884 14.743 9.839 1.00 85.44 195 ASP A O 1
ATOM 1553 N N . GLN A 1 196 ? -9.331 13.398 8.806 1.00 76.06 196 GLN A N 1
ATOM 1554 C CA . GLN A 1 196 ? -8.765 13.627 7.476 1.00 76.06 196 GLN A CA 1
ATOM 1555 C C . GLN A 1 196 ? -9.098 15.019 6.920 1.00 76.06 196 GLN A C 1
ATOM 1557 O O . GLN A 1 196 ? -8.456 15.439 5.961 1.00 76.06 196 GLN A O 1
ATOM 1562 N N . LYS A 1 197 ? -10.079 15.744 7.484 1.00 80.19 197 LYS A N 1
ATOM 1563 C CA . LYS A 1 197 ? -10.368 17.124 7.061 1.00 80.19 197 LYS A CA 1
ATOM 1564 C C . LYS A 1 197 ? -9.353 18.097 7.633 1.00 80.19 197 LYS A C 1
ATOM 1566 O O . LYS A 1 197 ? -8.921 19.001 6.926 1.00 80.19 197 LYS A O 1
ATOM 1571 N N . THR A 1 198 ? -9.019 17.939 8.912 1.00 82.06 198 THR A N 1
ATOM 1572 C CA . THR A 1 198 ? -8.065 18.825 9.594 1.00 82.06 198 THR A CA 1
ATOM 1573 C C . THR A 1 198 ? -6.627 18.320 9.492 1.00 82.06 198 THR A C 1
ATOM 1575 O O . THR A 1 198 ? -5.696 19.105 9.627 1.00 82.06 198 THR A O 1
ATOM 1578 N N . GLY A 1 199 ? -6.435 17.024 9.228 1.00 76.81 199 GLY A N 1
ATOM 1579 C CA . GLY A 1 199 ? -5.135 16.360 9.288 1.00 76.81 199 GLY A CA 1
ATOM 1580 C C . GLY A 1 199 ? -4.644 16.131 10.719 1.00 76.81 199 GLY A C 1
ATOM 1581 O O . GLY A 1 199 ? -3.482 15.782 10.912 1.00 76.81 199 GLY A O 1
ATOM 1582 N N . GLU A 1 200 ? -5.494 16.339 11.727 1.00 83.62 200 GLU A N 1
ATOM 1583 C CA . GLU A 1 200 ? -5.109 16.228 13.131 1.00 83.62 200 GLU A CA 1
ATOM 1584 C C . GLU A 1 200 ? -5.339 14.822 13.678 1.00 83.62 200 GLU A C 1
ATOM 1586 O O . GLU A 1 200 ? -6.354 14.168 13.414 1.00 83.62 200 GLU A O 1
ATOM 1591 N N . TRP A 1 201 ? -4.401 14.377 14.508 1.00 85.62 201 TRP A N 1
ATOM 1592 C CA . TRP A 1 201 ? -4.524 13.135 15.250 1.00 85.62 201 TRP A CA 1
ATOM 1593 C C . TRP A 1 201 ? -5.030 13.370 16.667 1.00 85.62 201 TRP A C 1
ATOM 1595 O O . TRP A 1 201 ? -4.594 14.279 17.371 1.00 85.62 201 TRP A O 1
ATOM 1605 N N . LYS A 1 202 ? -5.868 12.448 17.132 1.00 89.81 202 LYS A N 1
ATOM 1606 C CA . LYS A 1 202 ? -6.306 12.338 18.519 1.00 89.81 202 LYS A CA 1
ATOM 1607 C C . LYS A 1 202 ? -5.904 10.983 19.089 1.00 89.81 202 LYS A C 1
ATOM 1609 O O . LYS A 1 202 ? -6.287 9.949 18.548 1.00 89.81 202 LYS A O 1
ATOM 1614 N N . THR A 1 203 ? -5.192 10.981 20.211 1.00 90.75 203 THR A N 1
ATOM 1615 C CA . THR A 1 203 ? -4.924 9.758 20.982 1.00 90.75 203 THR A CA 1
ATOM 1616 C C . THR A 1 203 ? -6.205 9.276 21.665 1.00 90.75 203 THR A C 1
ATOM 1618 O O . THR A 1 203 ? -6.947 10.069 22.252 1.00 90.75 203 THR A O 1
ATOM 1621 N N . LEU A 1 204 ? -6.484 7.980 21.556 1.00 92.31 204 LEU A N 1
ATOM 1622 C CA . LEU A 1 204 ? -7.624 7.309 22.179 1.00 92.31 204 LEU A CA 1
ATOM 1623 C C . LEU A 1 204 ? -7.178 6.520 23.418 1.00 92.31 204 LEU A C 1
ATOM 1625 O O . LEU A 1 204 ? -5.995 6.467 23.744 1.00 92.31 204 LEU A O 1
ATOM 1629 N N . ALA A 1 205 ? -8.137 5.901 24.110 1.00 90.81 205 ALA A N 1
ATOM 1630 C CA . ALA A 1 205 ? -7.823 4.942 25.162 1.00 90.81 205 ALA A CA 1
ATOM 1631 C C . ALA A 1 205 ? -7.019 3.769 24.581 1.00 90.81 205 ALA A C 1
ATOM 1633 O O . ALA A 1 205 ? -7.364 3.246 23.516 1.00 90.81 205 ALA A O 1
ATOM 1634 N N . SER A 1 206 ? -5.959 3.370 25.283 1.00 88.12 206 SER A N 1
ATOM 1635 C CA . SER A 1 206 ? -5.140 2.231 24.884 1.00 88.12 206 SER A CA 1
ATOM 1636 C C . SER A 1 206 ? -5.962 0.937 24.880 1.00 88.12 206 SER A C 1
ATOM 1638 O O . SER A 1 206 ? -6.833 0.765 25.741 1.00 88.12 206 SER A O 1
ATOM 1640 N N . PRO A 1 207 ? -5.702 0.013 23.937 1.00 87.44 207 PRO A N 1
ATOM 1641 C CA . PRO A 1 207 ? -6.197 -1.352 24.043 1.00 87.44 207 PRO A CA 1
ATOM 1642 C C . PRO A 1 207 ? -5.740 -2.006 25.363 1.00 87.44 207 PRO A C 1
ATOM 1644 O O . PRO A 1 207 ? -4.731 -1.588 25.935 1.00 87.44 207 PRO A O 1
ATOM 1647 N N . PRO A 1 208 ? -6.449 -3.048 25.842 1.00 87.25 208 PRO A N 1
ATOM 1648 C CA . PRO A 1 208 ? -6.072 -3.769 27.061 1.00 87.25 208 PRO A CA 1
ATOM 1649 C C . PRO A 1 208 ? -4.648 -4.339 27.029 1.00 87.25 208 PRO A C 1
ATOM 1651 O O . PRO A 1 208 ? -4.009 -4.456 28.071 1.00 87.25 208 PRO A O 1
ATOM 1654 N N . GLU A 1 209 ? -4.155 -4.675 25.836 1.00 87.75 209 GLU A N 1
ATOM 1655 C CA . GLU A 1 209 ? -2.826 -5.229 25.589 1.00 87.75 209 GLU A CA 1
ATOM 1656 C C . GLU A 1 209 ? -2.233 -4.618 24.312 1.00 87.75 209 GLU A C 1
ATOM 1658 O O . GLU A 1 209 ? -2.963 -4.162 23.428 1.00 87.75 209 GLU A O 1
ATOM 1663 N N . ALA A 1 210 ? -0.903 -4.612 24.204 1.00 86.56 210 ALA A N 1
ATOM 1664 C CA . ALA A 1 210 ? -0.213 -4.168 22.998 1.00 86.56 210 ALA A CA 1
ATOM 1665 C C . ALA A 1 210 ? -0.410 -5.195 21.869 1.00 86.56 210 ALA A C 1
ATOM 1667 O O . ALA A 1 210 ? -0.202 -6.390 22.068 1.00 86.56 210 ALA A O 1
ATOM 1668 N N . LEU A 1 211 ? -0.811 -4.732 20.683 1.00 83.94 211 LEU A N 1
ATOM 1669 C CA . LEU A 1 211 ? -1.236 -5.607 19.589 1.00 83.94 211 LEU A CA 1
ATOM 1670 C C . LEU A 1 211 ? -0.207 -5.625 18.453 1.00 83.94 211 LEU A C 1
ATOM 1672 O O . LEU A 1 211 ? -0.014 -4.605 17.790 1.00 83.94 211 LEU A O 1
ATOM 1676 N N . ASP A 1 212 ? 0.386 -6.788 18.178 1.00 82.56 212 ASP A N 1
ATOM 1677 C CA . ASP A 1 212 ? 1.189 -7.033 16.971 1.00 82.56 212 ASP A CA 1
ATOM 1678 C C . ASP A 1 212 ? 0.308 -7.578 15.834 1.00 82.56 212 ASP A C 1
ATOM 1680 O O . ASP A 1 212 ? -0.511 -8.473 16.038 1.00 82.56 212 ASP A O 1
ATOM 1684 N N . CYS A 1 213 ? 0.453 -7.012 14.635 1.00 77.56 213 CYS A N 1
ATOM 1685 C CA . CYS A 1 213 ? -0.341 -7.352 13.449 1.00 77.56 213 CYS A CA 1
ATOM 1686 C C . CYS A 1 213 ? -1.875 -7.398 13.642 1.00 77.56 213 CYS A C 1
ATOM 1688 O O . CYS A 1 213 ? -2.515 -8.301 13.090 1.00 77.56 213 CYS A O 1
ATOM 1690 N N . PRO A 1 214 ? -2.509 -6.456 14.372 1.00 83.50 214 PRO A N 1
ATOM 1691 C CA . PRO A 1 214 ? -3.952 -6.488 14.547 1.00 83.50 214 PRO A CA 1
ATOM 1692 C C . PRO A 1 214 ? -4.718 -6.277 13.237 1.00 83.50 214 PRO A C 1
ATOM 1694 O O . PRO A 1 214 ? -4.253 -5.650 12.284 1.00 83.50 214 PRO A O 1
ATOM 1697 N N . ALA A 1 215 ? -5.968 -6.734 13.245 1.00 83.25 215 ALA A N 1
ATOM 1698 C CA . ALA A 1 215 ? -6.985 -6.366 12.272 1.00 83.25 215 ALA A CA 1
ATOM 1699 C C . ALA A 1 215 ? -8.123 -5.629 12.983 1.00 83.25 215 ALA A C 1
ATOM 1701 O O . ALA A 1 215 ? -8.448 -5.922 14.134 1.00 83.25 215 ALA A O 1
ATOM 1702 N N . CYS A 1 216 ? -8.752 -4.680 12.297 1.00 85.31 216 CYS A N 1
ATOM 1703 C CA . CYS A 1 216 ? -9.937 -4.000 12.804 1.00 85.31 216 CYS A CA 1
ATOM 1704 C C . CYS A 1 216 ? -10.991 -3.860 11.705 1.00 85.31 216 CYS A C 1
ATOM 1706 O O . CYS A 1 216 ? -10.687 -3.879 10.512 1.00 85.31 216 CYS A O 1
ATOM 1708 N N . CYS A 1 217 ? -12.250 -3.751 12.121 1.00 83.81 217 CYS A N 1
ATOM 1709 C CA . CYS A 1 217 ? -13.381 -3.518 11.235 1.00 83.81 217 CYS A CA 1
ATOM 1710 C C . CYS A 1 217 ? -14.397 -2.590 11.908 1.00 83.81 217 CYS A C 1
ATOM 1712 O O . CYS A 1 217 ? -14.412 -2.446 13.132 1.00 83.81 217 CYS A O 1
ATOM 1714 N N . LEU A 1 218 ? -15.254 -1.970 11.098 1.00 85.38 218 LEU A N 1
ATOM 1715 C CA . LEU A 1 218 ? -16.366 -1.157 11.573 1.00 85.38 218 LEU A CA 1
ATOM 1716 C C . LEU A 1 218 ? -17.635 -2.013 11.635 1.00 85.38 218 LEU A C 1
ATOM 1718 O O . LEU A 1 218 ? -18.090 -2.523 10.613 1.00 85.38 218 LEU A O 1
ATOM 1722 N N . ALA A 1 219 ? -18.244 -2.107 12.817 1.00 84.62 219 ALA A N 1
ATOM 1723 C CA . ALA A 1 219 ? -19.538 -2.754 13.012 1.00 84.62 219 ALA A CA 1
ATOM 1724 C C . ALA A 1 219 ? -20.587 -1.730 13.469 1.00 84.62 219 ALA A C 1
ATOM 1726 O O . ALA A 1 219 ? -20.370 -0.983 14.422 1.00 84.62 219 ALA A O 1
ATOM 1727 N N . LYS A 1 220 ? -21.750 -1.705 12.805 1.00 85.00 220 LYS A N 1
ATOM 1728 C CA . LYS A 1 220 ? -22.907 -0.909 13.240 1.00 85.00 220 LYS A CA 1
ATOM 1729 C C . LYS A 1 220 ? -23.799 -1.771 14.127 1.00 85.00 220 LYS A C 1
ATOM 1731 O O . LYS A 1 220 ? -24.389 -2.739 13.654 1.00 85.00 220 LYS A O 1
ATOM 1736 N N . LEU A 1 221 ? -23.907 -1.407 15.402 1.00 84.31 221 LEU A N 1
ATOM 1737 C CA . LEU A 1 221 ? -24.699 -2.134 16.393 1.00 84.31 221 LEU A CA 1
ATOM 1738 C C . LEU A 1 221 ? -25.906 -1.298 16.847 1.00 84.31 221 LEU A C 1
ATOM 1740 O O . LEU A 1 221 ? -25.752 -0.111 17.138 1.00 84.31 221 LEU A O 1
ATOM 1744 N N . PRO A 1 222 ? -27.110 -1.887 16.961 1.00 87.12 222 PRO A N 1
ATOM 1745 C CA . PRO A 1 222 ? -28.243 -1.237 17.612 1.00 87.12 222 PRO A CA 1
ATOM 1746 C C . PRO A 1 222 ? -27.944 -0.918 19.085 1.00 87.12 222 PRO A C 1
ATOM 1748 O O . PRO A 1 222 ? -27.628 -1.824 19.856 1.00 87.12 222 PRO A O 1
ATOM 1751 N N . CYS A 1 223 ? -28.139 0.335 19.514 1.00 82.44 223 CYS A N 1
ATOM 1752 C CA . CYS A 1 223 ? -27.838 0.780 20.887 1.00 82.44 223 CYS A CA 1
ATOM 1753 C C . CYS A 1 223 ? -28.507 -0.069 21.982 1.00 82.44 223 CYS A C 1
ATOM 1755 O O . CYS A 1 223 ? -27.937 -0.255 23.053 1.00 82.44 223 CYS A O 1
ATOM 1757 N N . LYS A 1 224 ? -29.682 -0.648 21.696 1.00 86.00 224 LYS A N 1
ATOM 1758 C CA . LYS A 1 224 ? -30.406 -1.562 22.598 1.00 86.00 224 LYS A CA 1
ATOM 1759 C C . LYS A 1 224 ? -29.601 -2.798 23.036 1.00 86.00 224 LYS A C 1
ATOM 1761 O O . LYS A 1 224 ? -29.937 -3.400 24.047 1.00 86.00 224 LYS A O 1
ATOM 1766 N N . ILE A 1 225 ? -28.577 -3.194 22.275 1.00 79.06 225 ILE A N 1
ATOM 1767 C CA . ILE A 1 225 ? -27.689 -4.320 22.610 1.00 79.06 225 ILE A CA 1
ATOM 1768 C C . ILE A 1 225 ? -26.609 -3.883 23.609 1.00 79.06 225 ILE A C 1
ATOM 1770 O O . ILE A 1 225 ? -26.230 -4.664 24.473 1.00 79.06 225 ILE A O 1
ATOM 1774 N N . LEU A 1 226 ? -26.155 -2.628 23.530 1.00 74.56 226 LEU A N 1
ATOM 1775 C CA . LEU A 1 226 ? -25.079 -2.095 24.372 1.00 74.56 226 LEU A CA 1
ATOM 1776 C C . LEU A 1 226 ? -25.553 -1.724 25.784 1.00 74.56 226 LEU A C 1
ATOM 1778 O O . LEU A 1 226 ? -24.774 -1.785 26.719 1.00 74.56 226 LEU A O 1
ATOM 1782 N N . GLN A 1 227 ? -26.831 -1.375 25.954 1.00 67.81 227 GLN A N 1
ATOM 1783 C CA . GLN A 1 227 ? -27.406 -0.965 27.247 1.00 67.81 227 GLN A CA 1
ATOM 1784 C C . GLN A 1 227 ? -27.693 -2.125 28.221 1.00 67.81 227 GLN A C 1
ATOM 1786 O O . GLN A 1 227 ? -28.224 -1.892 29.303 1.00 67.81 227 GLN A O 1
ATOM 1791 N N . ARG A 1 228 ? -27.417 -3.375 27.830 1.00 53.41 228 ARG A N 1
ATOM 1792 C CA . ARG A 1 228 ? -27.614 -4.574 28.668 1.00 53.41 228 ARG A CA 1
ATOM 1793 C C . ARG A 1 228 ? -26.318 -5.112 29.291 1.00 53.41 228 ARG A C 1
ATOM 1795 O O . ARG A 1 228 ? -26.367 -6.174 29.907 1.00 53.41 228 ARG A O 1
ATOM 1802 N N . ILE A 1 229 ? -25.203 -4.409 29.105 1.00 52.84 229 ILE A N 1
ATOM 1803 C CA . ILE A 1 229 ? -23.890 -4.691 29.703 1.00 52.84 229 ILE A CA 1
ATOM 1804 C C . ILE A 1 229 ? -23.659 -3.655 30.799 1.00 52.84 229 ILE A C 1
ATOM 1806 O O . ILE A 1 229 ? -23.260 -4.068 31.907 1.00 52.84 229 ILE A O 1
#

InterPro domains:
  IPR000210 BTB/POZ domain [PF00651] (18-66)
  IPR000210 BTB/POZ domain [PS50097] (28-73)
  IPR011043 Galactose oxidase/kelch, beta-propeller [SSF50965] (82-219)
  IPR011333 SKP1/BTB/POZ domain superfamily [G3DSA:3.30.710.10] (1-98)
  IPR011333 SKP1/BTB/POZ domain superfamily [SSF54695] (6-73)
  IPR015915 Kelch-type beta-propeller [G3DSA:2.120.10.80] (103-220)

pLDDT: mean 71.89, std 14.38, range [30.3, 93.94]